Protein AF-A0A964M9E4-F1 (afdb_monomer)

Solvent-accessible surface area (backbone atoms only — not comparable to full-atom values): 13642 Å² total; per-residue (Å²): 110,50,81,42,84,76,50,63,51,75,56,48,62,25,46,22,48,16,53,54,51,26,76,79,40,101,56,82,50,51,37,81,81,40,67,85,50,88,56,51,41,62,50,52,42,52,32,54,75,70,64,53,49,76,34,37,56,70,19,39,40,32,29,45,37,34,58,40,28,47,48,52,42,52,69,56,58,69,64,49,75,72,64,49,75,56,58,72,47,64,52,77,46,80,83,58,95,78,43,59,49,75,64,86,93,49,64,59,70,63,51,50,58,48,51,54,50,48,48,52,50,33,54,52,43,25,62,70,34,31,63,70,39,44,75,70,38,56,78,96,58,54,41,75,67,53,26,50,38,53,18,35,50,56,27,50,76,67,59,59,54,39,33,35,41,42,28,42,41,34,34,20,50,48,44,52,37,47,51,47,27,42,35,87,75,39,88,75,64,39,69,62,42,46,56,48,29,56,54,50,50,54,54,50,45,72,73,37,62,58,50,49,65,48,49,54,48,28,59,66,50,81,87,79,76,82,83,71,58,58,69,58,53,50,52,53,52,51,53,55,48,60,59,57,77,76,107

Nearest PDB structures (foldseek):
  2af6-assembly2_G  TM=7.656E-01  e=1.164E-10  Mycobacterium tuberculosis
  3gwc-assembly2_G  TM=7.529E-01  e=1.367E-10  Mycobacterium tuberculosis
  2gq2-assembly1_A  TM=7.416E-01  e=3.213E-10  Mycobacterium tuberculosis H37Rv
  4p5b-assembly1_A  TM=7.227E-01  e=7.929E-09  Streptomyces asoensis
  4fzb-assembly3_I  TM=7.316E-01  e=1.087E-07  Paramecium bursaria Chlorella virus 1

pLDDT: mean 93.1, std 7.0, range [54.91, 98.81]

Foldseek 3Di:
DDKAWPDKDPQQLLQLVQVVVQVVDPDRGHSVNCVPPPCSLVVVLVCVVVVVCVSQQPMKIKIKDWLAFLLCCVQQVVVDPAKDKDKDDLLQDPADLPQFDDDPPDDRVVVSVVSNVLSVQLVVQLVVQLVVQLVVDDPVQNDSVSSSSVSSVVSCVSHDSRGIMIMIMMGTRVSLLCLLLCLVVGPPPSVSSNVVNVNSLVVSCVSPVSCVSVSVVSVVDDDDDPPPPVVVVVVVVVVVVVVVVVD

Radius of gyration: 24.46 Å; Cα contacts (8 Å, |Δi|>4): 322; chains: 1; bounding box: 61×59×65 Å

Structure (mmCIF, N/CA/C/O backbone):
data_AF-A0A964M9E4-F1
#
_entry.id   AF-A0A964M9E4-F1
#
loop_
_atom_site.group_PDB
_atom_site.id
_atom_site.type_symbol
_atom_site.label_atom_id
_atom_site.label_alt_id
_atom_site.label_comp_id
_atom_site.label_asym_id
_atom_site.label_entity_id
_atom_site.label_seq_id
_atom_site.pdbx_PDB_ins_code
_atom_site.Cartn_x
_atom_site.Cartn_y
_atom_site.Cartn_z
_atom_site.occupancy
_atom_site.B_iso_or_equiv
_atom_site.auth_seq_id
_atom_site.auth_comp_id
_atom_site.auth_asym_id
_atom_site.auth_atom_id
_atom_site.pdbx_PDB_model_num
ATOM 1 N N . MET A 1 1 ? 0.648 -11.860 -5.533 1.00 95.00 1 MET A N 1
ATOM 2 C CA . MET A 1 1 ? 1.315 -10.673 -4.940 1.00 95.00 1 MET A CA 1
ATOM 3 C C . MET A 1 1 ? 1.818 -10.997 -3.532 1.00 95.00 1 MET A C 1
ATOM 5 O O . MET A 1 1 ? 1.234 -11.852 -2.879 1.00 95.00 1 MET A O 1
ATOM 9 N N . GLU A 1 2 ? 2.872 -10.353 -3.034 1.00 97.62 2 GLU A N 1
ATOM 10 C CA . GLU A 1 2 ? 3.345 -10.516 -1.646 1.00 97.62 2 GLU A CA 1
ATOM 11 C C . GLU A 1 2 ? 3.252 -9.194 -0.880 1.00 97.62 2 GLU A C 1
ATOM 13 O O . GLU A 1 2 ? 3.479 -8.124 -1.445 1.00 97.62 2 GLU A O 1
ATOM 18 N N . ILE A 1 3 ? 2.895 -9.276 0.405 1.00 98.62 3 ILE A N 1
ATOM 19 C CA . ILE A 1 3 ? 2.796 -8.132 1.315 1.00 98.62 3 ILE A CA 1
ATOM 20 C C . ILE A 1 3 ? 3.552 -8.495 2.585 1.00 98.62 3 ILE A C 1
ATOM 22 O O . ILE A 1 3 ? 3.168 -9.421 3.299 1.00 98.62 3 ILE A O 1
ATOM 26 N N . GLN A 1 4 ? 4.616 -7.755 2.868 1.00 98.62 4 GLN A N 1
ATOM 27 C CA . GLN A 1 4 ? 5.428 -7.931 4.060 1.00 98.62 4 GLN A CA 1
ATOM 28 C C . GLN A 1 4 ? 5.312 -6.693 4.945 1.00 98.62 4 GLN A C 1
ATOM 30 O O . GLN A 1 4 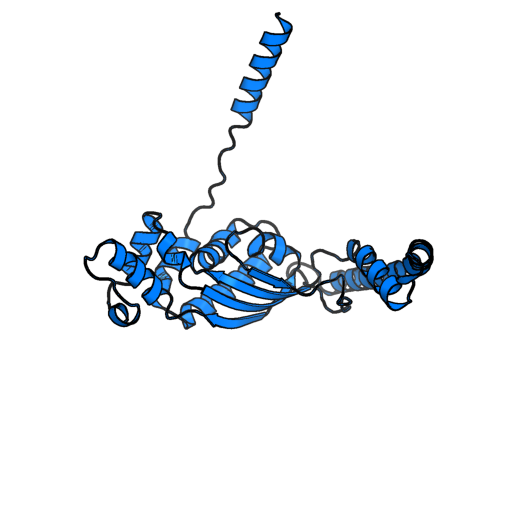? 5.590 -5.581 4.501 1.00 98.62 4 GLN A O 1
ATOM 35 N N . LEU A 1 5 ? 4.940 -6.882 6.211 1.00 98.56 5 LEU A N 1
ATOM 36 C CA . LEU A 1 5 ? 5.004 -5.825 7.218 1.00 98.56 5 LEU A CA 1
ATOM 37 C C . LEU A 1 5 ? 6.467 -5.551 7.584 1.00 98.56 5 LEU A C 1
ATOM 39 O O . LEU A 1 5 ? 7.186 -6.463 7.985 1.00 98.56 5 LEU A O 1
ATOM 43 N N . LEU A 1 6 ? 6.895 -4.297 7.461 1.00 98.50 6 LEU A N 1
ATOM 44 C CA . LEU A 1 6 ? 8.250 -3.859 7.811 1.00 98.50 6 LEU A CA 1
ATOM 45 C C . LEU A 1 6 ? 8.298 -3.168 9.172 1.00 98.50 6 LEU A C 1
ATOM 47 O O . LEU A 1 6 ? 9.317 -3.200 9.853 1.00 98.50 6 LEU A O 1
ATOM 51 N N . GLY A 1 7 ? 7.202 -2.522 9.560 1.00 98.12 7 GLY A N 1
ATOM 52 C CA . GLY A 1 7 ? 7.100 -1.830 10.834 1.00 98.12 7 GLY A CA 1
ATOM 53 C C . GLY A 1 7 ? 5.722 -1.227 11.044 1.00 98.12 7 GLY A C 1
ATOM 54 O O . GLY A 1 7 ? 4.955 -1.040 10.099 1.00 98.12 7 GLY A O 1
ATOM 55 N N . TYR A 1 8 ? 5.413 -0.929 12.298 1.00 97.94 8 TYR A N 1
ATOM 56 C CA . TYR A 1 8 ? 4.173 -0.284 12.702 1.00 97.94 8 TYR A CA 1
ATOM 57 C C . TYR A 1 8 ? 4.389 0.507 13.996 1.00 97.94 8 TYR A C 1
ATOM 59 O O . TYR A 1 8 ? 5.340 0.260 14.740 1.00 97.94 8 TYR A O 1
ATOM 67 N N . THR A 1 9 ? 3.532 1.489 14.259 1.00 95.94 9 THR A N 1
ATOM 68 C CA . THR A 1 9 ? 3.639 2.343 15.449 1.00 95.94 9 THR A CA 1
ATOM 69 C C . THR A 1 9 ? 2.766 1.798 16.576 1.00 95.94 9 THR A C 1
ATOM 71 O O . THR A 1 9 ? 1.559 2.009 16.534 1.00 95.94 9 THR A O 1
ATOM 74 N N . GLY A 1 10 ? 3.360 1.144 17.581 1.00 92.38 10 GLY A N 1
ATOM 75 C CA . GLY A 1 10 ? 2.662 0.646 18.781 1.00 92.38 10 GLY A CA 1
ATOM 76 C C . GLY A 1 10 ? 1.503 -0.325 18.502 1.00 92.38 10 GLY A C 1
ATOM 77 O O . GLY A 1 10 ? 1.214 -0.660 17.360 1.00 92.38 10 GLY A O 1
ATOM 78 N N . THR A 1 11 ? 0.807 -0.787 19.542 1.00 96.62 11 THR A N 1
ATOM 79 C CA . THR A 1 11 ? -0.419 -1.577 19.346 1.00 96.62 11 THR A CA 1
ATOM 80 C C . THR A 1 11 ? -1.527 -0.664 18.791 1.00 96.62 11 THR A C 1
ATOM 82 O O . THR A 1 11 ? -1.840 0.348 19.431 1.00 96.62 11 THR A O 1
ATOM 85 N N . PRO A 1 12 ? -2.148 -0.982 17.640 1.00 97.31 12 PRO A N 1
ATOM 86 C CA . PRO A 1 12 ? -3.155 -0.128 17.015 1.00 97.31 12 PRO A CA 1
ATOM 87 C C . PRO A 1 12 ? -4.326 0.251 17.926 1.00 97.31 12 PRO A C 1
ATOM 89 O O . PRO A 1 12 ? -4.674 1.432 18.013 1.00 97.31 12 PRO A O 1
ATOM 92 N N . SER A 1 13 ? -4.904 -0.719 18.642 1.00 97.50 13 SER A N 1
ATOM 93 C CA . SER A 1 13 ? -5.991 -0.466 19.591 1.00 97.50 13 SER A CA 1
ATOM 94 C C . SER A 1 13 ? -5.552 0.414 20.752 1.00 97.50 13 SER A C 1
ATOM 96 O O . SER A 1 13 ? -6.298 1.317 21.117 1.00 97.50 13 SER A O 1
ATOM 98 N N . ASP A 1 14 ? -4.351 0.214 21.301 1.00 97.69 14 ASP A N 1
ATOM 99 C CA . ASP A 1 14 ? -3.862 1.008 22.433 1.00 97.69 14 ASP A CA 1
ATOM 100 C C . ASP A 1 14 ? -3.741 2.482 22.076 1.00 97.69 14 ASP A C 1
ATOM 102 O O . ASP A 1 14 ? -4.206 3.338 22.824 1.00 97.69 14 ASP A O 1
ATOM 106 N N . LEU A 1 15 ? -3.146 2.787 20.920 1.00 97.12 15 LEU A N 1
ATOM 107 C CA . LEU A 1 15 ? -3.000 4.165 20.458 1.00 97.12 15 LEU A CA 1
ATOM 108 C C . LEU A 1 15 ? -4.354 4.829 20.220 1.00 97.12 15 LEU A C 1
ATOM 110 O O . LEU A 1 15 ? -4.581 5.935 20.708 1.00 97.12 15 LEU A O 1
ATOM 114 N N . ALA A 1 16 ? -5.249 4.153 19.498 1.00 97.19 16 ALA A N 1
ATOM 115 C CA . ALA A 1 16 ? -6.561 4.698 19.171 1.00 97.19 16 ALA A CA 1
ATOM 116 C C . ALA A 1 16 ? -7.451 4.870 20.416 1.00 97.19 16 ALA A C 1
ATOM 118 O O . ALA A 1 16 ? -8.155 5.869 20.545 1.00 97.19 16 ALA A O 1
ATOM 119 N N . VAL A 1 17 ? -7.407 3.929 21.363 1.00 97.19 17 VAL A N 1
ATOM 120 C CA . VAL A 1 17 ? -8.173 4.004 22.617 1.00 97.19 17 VAL A CA 1
ATOM 121 C C . VAL A 1 17 ? -7.598 5.052 23.561 1.00 97.19 17 VAL A C 1
ATOM 123 O O . VAL A 1 17 ? -8.364 5.812 24.153 1.00 97.19 17 VAL A O 1
ATOM 126 N N . ALA A 1 18 ? -6.275 5.114 23.720 1.00 97.06 18 ALA A N 1
ATOM 127 C CA . ALA A 1 18 ? -5.640 6.100 24.587 1.00 97.06 18 ALA A CA 1
ATOM 128 C C . ALA A 1 18 ? -5.917 7.525 24.098 1.00 97.06 18 ALA A C 1
ATOM 130 O O . ALA A 1 18 ? -6.298 8.375 24.906 1.00 97.06 18 ALA A O 1
ATOM 131 N N . SER A 1 19 ? -5.809 7.782 22.788 1.00 95.81 19 SER A N 1
ATOM 132 C CA . SER A 1 19 ? -6.114 9.103 22.232 1.00 95.81 19 SER A CA 1
ATOM 133 C C . SER A 1 19 ? -7.594 9.455 22.383 1.00 95.81 19 SER A C 1
ATOM 135 O O . SER A 1 19 ? -7.905 10.543 22.860 1.00 95.81 19 SER A O 1
ATOM 137 N N . ALA A 1 20 ? -8.503 8.514 22.100 1.00 95.94 20 ALA A N 1
ATOM 138 C CA . ALA A 1 20 ? -9.939 8.723 22.270 1.00 95.94 20 ALA A CA 1
ATOM 139 C C . ALA A 1 20 ? -10.312 9.057 23.719 1.00 95.94 20 ALA A C 1
ATOM 141 O O . ALA A 1 20 ? -11.036 10.014 23.983 1.00 95.94 20 ALA A O 1
ATOM 142 N N . ARG A 1 21 ? -9.810 8.272 24.679 1.00 95.31 21 ARG A N 1
ATOM 143 C CA . ARG A 1 21 ? -10.124 8.460 26.100 1.00 95.31 21 ARG A CA 1
ATOM 144 C C . ARG A 1 21 ? -9.474 9.719 26.672 1.00 95.31 21 ARG A C 1
ATOM 146 O O . ARG A 1 21 ? -10.068 10.346 27.543 1.00 95.31 21 ARG A O 1
ATOM 153 N N . SER A 1 22 ? -8.305 10.113 26.165 1.00 94.75 22 SER A N 1
ATOM 154 C CA . SER A 1 22 ? -7.634 11.353 26.575 1.00 94.75 22 SER A CA 1
ATOM 155 C C . SER A 1 22 ? -8.462 12.599 26.258 1.00 94.75 22 SER A C 1
ATOM 157 O O . SER A 1 22 ? -8.425 13.549 27.029 1.00 94.75 22 SER A O 1
ATOM 159 N N . CYS A 1 23 ? -9.262 12.597 25.184 1.00 89.12 23 CYS A N 1
ATOM 160 C CA . CYS A 1 23 ? -10.149 13.720 24.851 1.00 89.12 23 CYS A CA 1
ATOM 161 C C . CYS A 1 23 ? -11.244 13.985 25.901 1.00 89.12 23 CYS A C 1
ATOM 163 O O . CYS A 1 23 ? -11.802 15.079 25.928 1.00 89.12 23 CYS A O 1
ATOM 165 N N . TYR A 1 24 ? -11.553 13.002 26.752 1.00 88.00 24 TYR A N 1
ATOM 166 C CA . TYR A 1 24 ? -12.616 13.070 27.763 1.00 88.00 24 TYR A CA 1
ATOM 167 C C . TYR A 1 24 ? -12.091 12.879 29.193 1.00 88.00 24 TYR A C 1
ATOM 169 O O . TYR A 1 24 ? -12.871 12.639 30.114 1.00 88.00 24 TYR A O 1
ATOM 177 N N . SER A 1 25 ? -10.774 12.957 29.385 1.00 88.38 25 SER A N 1
ATOM 178 C CA . SER A 1 25 ? -10.113 12.765 30.675 1.00 88.38 25 SER A CA 1
ATOM 179 C C . SER A 1 25 ? -9.384 14.046 31.089 1.00 88.38 25 SER A C 1
ATOM 181 O O . SER A 1 25 ? -8.748 14.673 30.242 1.00 88.38 25 SER A O 1
ATOM 183 N N . PRO A 1 26 ? -9.416 14.439 32.378 1.00 88.56 26 PRO A N 1
ATOM 184 C CA . PRO A 1 26 ? -8.615 15.563 32.866 1.00 88.56 26 PRO A CA 1
ATOM 185 C C . PRO A 1 26 ? -7.105 15.276 32.802 1.00 88.56 26 PRO A C 1
ATOM 187 O O . PRO A 1 26 ? -6.304 16.207 32.812 1.00 88.56 26 PRO A O 1
ATOM 190 N N . THR A 1 27 ? -6.709 14.000 32.732 1.00 90.19 27 THR A N 1
ATOM 191 C CA . THR A 1 27 ? -5.318 13.559 32.582 1.00 90.19 27 THR A CA 1
ATOM 192 C C . THR A 1 27 ? -5.117 12.810 31.261 1.00 90.19 27 THR A C 1
ATOM 194 O O . THR A 1 27 ? -5.962 11.983 30.897 1.00 90.19 27 THR A O 1
ATOM 197 N N . PRO A 1 28 ? -4.009 13.057 30.533 1.00 91.38 28 PRO A N 1
ATOM 198 C CA . PRO A 1 28 ? -3.707 12.318 29.314 1.00 91.38 28 PRO A CA 1
ATOM 199 C C . PRO A 1 28 ? -3.433 10.849 29.643 1.00 91.38 28 PRO A C 1
ATOM 201 O O . PRO A 1 28 ? -2.775 10.545 30.637 1.00 91.38 28 PRO A O 1
ATOM 204 N N . LEU A 1 29 ? -3.919 9.950 28.790 1.00 94.56 29 LEU A N 1
ATOM 205 C CA . LEU A 1 29 ? -3.663 8.518 28.878 1.00 94.56 29 LEU A CA 1
ATOM 206 C C . LEU A 1 29 ? -2.623 8.119 27.839 1.00 94.56 29 LEU A C 1
ATOM 208 O O . LEU A 1 29 ? -2.725 8.461 26.659 1.00 94.56 29 LEU A O 1
ATOM 212 N N . LEU A 1 30 ? -1.637 7.346 28.269 1.00 95.56 30 LEU A N 1
ATOM 213 C CA . LEU A 1 30 ? -0.645 6.739 27.398 1.00 95.56 30 LEU A CA 1
ATOM 214 C C . LEU A 1 30 ? -1.131 5.364 26.909 1.00 95.56 30 LEU A C 1
ATOM 216 O O . LEU A 1 30 ? -1.838 4.664 27.636 1.00 95.56 30 LEU A O 1
ATOM 220 N N . PRO A 1 31 ? -0.689 4.902 25.723 1.00 96.38 31 PRO A N 1
ATOM 221 C CA . PRO A 1 31 ? -1.056 3.585 25.187 1.00 96.38 31 PRO A CA 1
ATOM 222 C C . PRO A 1 31 ? -0.833 2.429 26.175 1.00 96.38 31 PRO A C 1
ATOM 224 O O . PRO A 1 31 ? -1.673 1.545 26.309 1.00 96.38 31 PRO A O 1
ATOM 227 N N . LYS A 1 32 ? 0.260 2.477 26.948 1.00 95.81 32 LYS A N 1
ATOM 228 C CA . LYS A 1 32 ? 0.584 1.467 27.970 1.00 95.81 32 LYS A CA 1
ATOM 229 C C . LYS A 1 32 ? -0.467 1.341 29.081 1.00 95.81 32 LYS A C 1
ATOM 231 O O . LYS A 1 32 ? -0.620 0.271 29.654 1.00 95.81 32 LYS A O 1
ATOM 236 N N . GLU A 1 33 ? -1.201 2.411 29.381 1.00 95.44 33 GLU A N 1
ATOM 237 C CA . GLU A 1 33 ? -2.194 2.443 30.464 1.00 95.44 33 GLU A CA 1
ATOM 238 C C . GLU A 1 33 ? -3.527 1.810 30.055 1.00 95.44 33 GLU A C 1
ATOM 240 O O . GLU A 1 33 ? -4.352 1.480 30.906 1.00 95.44 33 GLU A O 1
ATOM 245 N N . VAL A 1 34 ? -3.747 1.616 28.751 1.00 95.19 34 VAL A N 1
ATOM 246 C CA . VAL A 1 34 ? -4.972 1.010 28.216 1.00 95.19 34 VAL A CA 1
ATOM 247 C C . VAL A 1 34 ? -4.755 -0.402 27.674 1.00 95.19 34 VAL A C 1
ATOM 249 O O . VAL A 1 34 ? -5.728 -1.029 27.268 1.00 95.19 34 VAL A O 1
ATOM 252 N N . GLN A 1 35 ? -3.528 -0.937 27.743 1.00 94.75 35 GLN A N 1
ATOM 253 C CA . GLN A 1 35 ? -3.139 -2.259 27.224 1.00 94.75 35 GLN A CA 1
ATOM 254 C C . GLN A 1 35 ? -4.072 -3.400 27.638 1.00 94.75 35 GLN A C 1
ATOM 256 O O . GLN A 1 35 ? -4.464 -4.213 26.804 1.00 94.75 35 GLN A O 1
ATOM 261 N N . ASN A 1 36 ? -4.483 -3.431 28.905 1.00 94.12 36 ASN A N 1
ATOM 262 C CA . ASN A 1 36 ? -5.336 -4.492 29.451 1.00 94.12 36 ASN A CA 1
ATOM 263 C C . ASN A 1 36 ? -6.799 -4.060 29.617 1.00 94.12 36 ASN A C 1
ATOM 265 O O . ASN A 1 36 ? -7.568 -4.704 30.329 1.00 94.12 36 ASN A O 1
ATOM 269 N N . TRP A 1 37 ? -7.201 -2.944 29.006 1.00 95.25 37 TRP A N 1
ATOM 270 C CA . TRP A 1 37 ? -8.575 -2.478 29.109 1.00 95.25 37 TRP A CA 1
ATOM 271 C C . TRP A 1 37 ? -9.505 -3.372 28.281 1.00 95.25 37 TRP A C 1
ATOM 273 O O . TRP A 1 37 ? -9.385 -3.456 27.062 1.00 95.25 37 TRP A O 1
ATOM 283 N N . SER A 1 38 ? -10.459 -4.033 28.935 1.00 94.31 38 SER A N 1
ATOM 284 C CA . SER A 1 38 ? -11.303 -5.060 28.306 1.00 94.31 38 SER A CA 1
ATOM 285 C C . SER A 1 38 ? -12.269 -4.529 27.243 1.00 94.31 38 SER A C 1
ATOM 287 O O . SER A 1 38 ? -12.710 -5.286 26.386 1.00 94.31 38 SER A O 1
ATOM 289 N N . LYS A 1 39 ? -12.577 -3.226 27.260 1.00 95.38 39 LYS A N 1
ATOM 290 C CA . LYS A 1 39 ? -13.574 -2.601 26.374 1.00 95.38 39 LYS A CA 1
ATOM 291 C C . LYS A 1 39 ? -12.983 -1.932 25.130 1.00 95.38 39 LYS A C 1
ATOM 293 O O . LYS A 1 39 ? -13.651 -1.114 24.500 1.00 95.38 39 LYS A O 1
ATOM 298 N N . LYS A 1 40 ? -11.735 -2.250 24.758 1.00 95.56 40 LYS A N 1
ATOM 299 C CA . LYS A 1 40 ? -11.080 -1.673 23.568 1.00 95.56 40 LYS A CA 1
ATOM 300 C C . LYS A 1 40 ? -11.936 -1.831 22.318 1.00 95.56 40 LYS A C 1
ATOM 302 O O . LYS A 1 40 ? -12.252 -0.837 21.674 1.00 95.56 40 LYS A O 1
ATOM 307 N N . SER A 1 41 ? -12.329 -3.061 21.999 1.00 96.25 41 SER A N 1
ATOM 308 C CA . SER A 1 41 ? -13.052 -3.364 20.765 1.00 96.25 41 SER A CA 1
ATOM 309 C C . SER A 1 41 ? -14.428 -2.694 20.723 1.00 96.25 41 SER A C 1
ATOM 311 O O . SER A 1 41 ? -14.811 -2.149 19.691 1.00 96.25 41 SER A O 1
ATOM 313 N N . GLU A 1 42 ? -15.136 -2.669 21.858 1.00 96.81 42 GLU A N 1
ATOM 314 C CA . GLU A 1 42 ? -16.426 -1.982 22.011 1.00 96.81 42 GLU A CA 1
ATOM 315 C C . GLU A 1 42 ? -16.291 -0.477 21.754 1.00 96.81 42 GLU A C 1
ATOM 317 O O . GLU A 1 42 ? -17.048 0.094 20.965 1.00 96.81 42 GLU A O 1
ATOM 322 N N . LEU A 1 43 ? -15.299 0.166 22.384 1.00 96.06 43 LEU A N 1
ATOM 323 C CA . LEU A 1 43 ? -15.057 1.593 22.201 1.00 96.06 43 LEU A CA 1
ATOM 324 C C . LEU A 1 43 ? -14.663 1.900 20.758 1.00 96.06 43 LEU A C 1
ATOM 326 O O . LEU A 1 43 ? -15.224 2.810 20.161 1.00 96.06 43 LEU A O 1
ATOM 330 N N . LEU A 1 44 ? -13.724 1.144 20.189 1.00 96.81 44 LEU A N 1
ATOM 331 C CA . LEU A 1 44 ? -13.266 1.338 18.816 1.00 96.81 44 LEU A CA 1
ATOM 332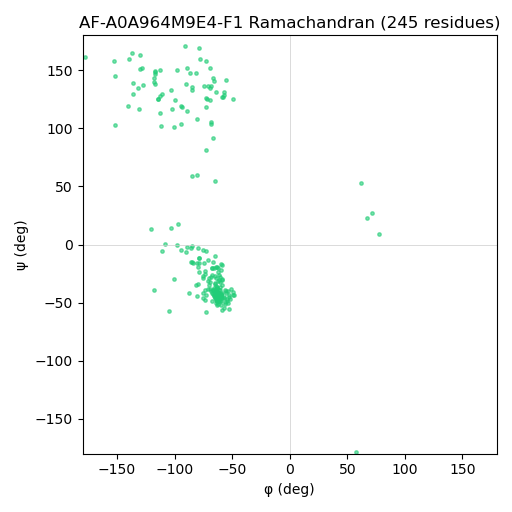 C C . LEU A 1 44 ? -14.426 1.257 17.820 1.00 96.81 44 LEU A C 1
ATOM 334 O O . LEU A 1 44 ? -14.575 2.146 16.982 1.00 96.81 44 LEU A O 1
ATOM 338 N N . LEU A 1 45 ? -15.288 0.248 17.957 1.00 96.56 45 LEU A N 1
ATOM 339 C CA . LEU A 1 45 ? -16.477 0.107 17.122 1.00 96.56 45 LEU A CA 1
ATOM 340 C C . LEU A 1 45 ? -17.447 1.283 17.304 1.00 96.56 45 LEU A C 1
ATOM 342 O O . LEU A 1 45 ? -17.947 1.828 16.319 1.00 96.56 45 LEU A O 1
ATOM 346 N N . SER A 1 46 ? -17.675 1.719 18.547 1.00 96.06 46 SER A N 1
ATOM 347 C CA . SER A 1 46 ? -18.493 2.901 18.839 1.00 96.06 46 SER A CA 1
ATOM 348 C C . SER A 1 46 ? -17.929 4.166 18.186 1.00 96.06 46 SER A C 1
ATOM 350 O O . SER A 1 46 ? -18.692 4.946 17.621 1.00 96.06 46 SER A O 1
ATOM 352 N N . LEU A 1 47 ? -16.610 4.376 18.239 1.00 94.69 47 LEU A N 1
ATOM 353 C CA . LEU A 1 47 ? -15.939 5.525 17.622 1.00 94.69 47 LEU A CA 1
ATOM 354 C C . LEU A 1 47 ? -16.088 5.501 16.099 1.00 94.69 47 LEU A C 1
ATOM 356 O O . LEU A 1 47 ? -16.405 6.526 15.495 1.00 94.69 47 LEU A O 1
ATOM 360 N N . PHE A 1 48 ? -15.907 4.331 15.480 1.00 94.88 48 PHE A N 1
ATOM 361 C CA . PHE A 1 48 ? -16.057 4.165 14.037 1.00 94.88 48 PHE A CA 1
ATOM 362 C C . PHE A 1 48 ? -17.482 4.479 13.571 1.00 94.88 48 PHE A C 1
ATOM 364 O O . PHE A 1 48 ? -17.663 5.281 12.653 1.00 94.88 48 PHE A O 1
ATOM 371 N N . ARG A 1 49 ? -18.497 3.919 14.243 1.00 94.25 49 ARG A N 1
ATOM 372 C CA . ARG A 1 49 ? -19.916 4.161 13.925 1.00 94.25 49 ARG A CA 1
ATOM 373 C C . ARG A 1 49 ? -20.343 5.608 14.158 1.00 94.25 49 ARG A C 1
ATOM 375 O O . ARG A 1 49 ? -21.150 6.131 13.401 1.00 94.25 49 ARG A O 1
ATOM 382 N N . ALA A 1 50 ? -19.776 6.267 15.167 1.00 93.69 50 ALA A N 1
ATOM 383 C CA . ALA A 1 50 ? -20.030 7.678 15.445 1.00 93.69 50 ALA A CA 1
ATOM 384 C C . ALA A 1 50 ? -19.321 8.640 14.469 1.00 93.69 50 ALA A C 1
ATOM 386 O O . ALA A 1 50 ? -19.494 9.851 14.580 1.00 93.69 50 ALA A O 1
ATOM 387 N N . GLY A 1 51 ? -18.492 8.140 13.544 1.00 92.50 51 GLY A N 1
ATOM 388 C CA . GLY A 1 51 ? -17.712 8.983 12.633 1.00 92.50 51 GLY A CA 1
ATOM 389 C C . GLY A 1 51 ? -16.477 9.626 13.277 1.00 92.50 51 GLY A C 1
ATOM 390 O O . GLY A 1 51 ? -15.821 10.460 12.654 1.00 92.50 51 GLY A O 1
ATOM 391 N N . HIS A 1 52 ? -16.114 9.235 14.503 1.00 94.25 52 HIS A N 1
ATOM 392 C CA . HIS A 1 52 ? -14.930 9.731 15.207 1.00 94.25 52 HIS A CA 1
ATOM 393 C C . HIS A 1 52 ? -13.663 9.008 14.716 1.00 94.25 52 HIS A C 1
ATOM 395 O O . HIS A 1 52 ? -12.976 8.304 15.453 1.00 94.25 52 HIS A O 1
ATOM 401 N N . HIS A 1 53 ? -13.370 9.122 13.421 1.00 94.88 53 HIS A N 1
ATOM 402 C CA . HIS A 1 53 ? -12.315 8.339 12.764 1.00 94.88 53 HIS A CA 1
ATOM 403 C C . HIS A 1 53 ? -10.902 8.875 13.013 1.00 94.88 53 HIS A C 1
ATOM 405 O O . HIS A 1 53 ? -9.925 8.190 12.719 1.00 94.88 53 HIS A O 1
ATOM 411 N N . THR A 1 54 ? -10.765 10.080 13.570 1.00 95.94 54 THR A N 1
ATOM 412 C CA . THR A 1 54 ? -9.470 10.726 13.840 1.00 95.94 54 THR A CA 1
ATOM 413 C C . THR A 1 54 ? -8.606 9.955 14.837 1.00 95.94 54 THR A C 1
ATOM 415 O O . THR A 1 54 ? -7.386 10.051 14.803 1.00 95.94 54 THR A O 1
ATOM 418 N N . THR A 1 55 ? -9.197 9.130 15.698 1.00 95.81 55 THR A N 1
ATOM 419 C CA . THR A 1 55 ? -8.429 8.259 16.602 1.00 95.81 55 THR A CA 1
ATOM 420 C C . THR A 1 55 ? -7.793 7.081 15.860 1.00 95.81 55 THR A C 1
ATOM 422 O O . THR A 1 55 ? -6.748 6.578 16.266 1.00 95.81 55 THR A O 1
ATOM 425 N N . LEU A 1 56 ? -8.371 6.680 14.723 1.00 97.06 56 LEU A N 1
ATOM 426 C CA . LEU A 1 56 ? -7.920 5.563 13.890 1.00 97.06 56 LEU A CA 1
ATOM 427 C C . LEU A 1 56 ? -6.823 5.960 12.891 1.00 97.06 56 LEU A C 1
ATOM 429 O O . LEU A 1 56 ? -6.311 5.101 12.179 1.00 97.06 56 LEU A O 1
ATOM 433 N N . ILE A 1 57 ? -6.441 7.239 12.820 1.00 96.81 57 ILE A N 1
ATOM 434 C CA . ILE A 1 57 ? -5.338 7.689 11.955 1.00 96.81 57 ILE A CA 1
ATOM 435 C C . ILE A 1 57 ? -3.989 7.771 12.685 1.00 96.81 57 ILE A C 1
ATOM 437 O O . ILE A 1 57 ? -2.981 8.030 12.040 1.00 96.81 57 ILE A O 1
ATOM 441 N N . HIS A 1 58 ? -3.937 7.540 14.004 1.00 96.19 58 HIS A N 1
ATOM 442 C CA . HIS A 1 58 ? -2.671 7.523 14.752 1.00 96.19 58 HIS A CA 1
ATOM 443 C C . HIS A 1 58 ? -1.829 6.256 14.531 1.00 96.19 58 HIS A C 1
ATOM 445 O O . HIS A 1 58 ? -0.611 6.397 14.393 1.00 96.19 58 HIS A O 1
ATOM 451 N N . PRO A 1 59 ? -2.401 5.034 14.485 1.00 97.44 59 PRO A N 1
ATOM 452 C CA . PRO A 1 59 ? -1.621 3.838 14.183 1.00 97.44 59 PRO A CA 1
ATOM 453 C C . PRO A 1 59 ? -1.233 3.810 12.706 1.00 97.44 59 PRO A C 1
ATOM 455 O O . PRO A 1 59 ? -2.115 3.886 11.851 1.00 97.44 59 PRO A O 1
ATOM 458 N N . HIS A 1 60 ? 0.059 3.667 12.416 1.00 98.06 60 HIS A N 1
ATOM 459 C CA . HIS A 1 60 ? 0.612 3.548 11.068 1.00 98.06 60 HIS A CA 1
ATOM 460 C C . HIS A 1 60 ? 1.290 2.195 10.864 1.00 98.06 60 HIS A C 1
ATOM 462 O O . HIS A 1 60 ? 1.874 1.637 11.793 1.00 98.06 60 HIS A O 1
ATOM 468 N N . PHE A 1 61 ? 1.258 1.712 9.626 1.00 98.69 61 PHE A N 1
ATOM 469 C CA . PHE A 1 61 ? 1.861 0.464 9.174 1.00 98.69 61 PHE A CA 1
ATOM 470 C C . PHE A 1 61 ? 2.649 0.731 7.898 1.00 98.69 61 PHE A C 1
ATOM 472 O O . PHE A 1 61 ? 2.137 1.390 6.994 1.00 98.69 61 PHE A O 1
ATOM 479 N N . THR A 1 62 ? 3.863 0.200 7.809 1.00 98.81 62 THR A N 1
ATOM 480 C CA . THR A 1 62 ? 4.713 0.268 6.619 1.00 98.81 62 THR A CA 1
ATOM 481 C C . THR A 1 62 ? 4.899 -1.131 6.058 1.00 98.81 62 THR A C 1
ATOM 483 O O . THR A 1 62 ? 5.366 -2.030 6.759 1.00 98.81 62 THR A O 1
ATOM 486 N N . PHE A 1 63 ? 4.572 -1.298 4.781 1.00 98.81 63 PHE A N 1
ATOM 487 C CA . PHE A 1 63 ? 4.646 -2.561 4.059 1.00 98.81 63 PHE A CA 1
ATOM 488 C C . PHE A 1 63 ? 5.645 -2.482 2.905 1.00 98.81 63 PHE A C 1
ATOM 490 O O . PHE A 1 63 ? 5.751 -1.444 2.255 1.00 98.81 63 PHE A O 1
ATOM 497 N N . LEU A 1 64 ? 6.318 -3.593 2.605 1.00 98.81 64 LEU A N 1
ATOM 498 C CA . LEU A 1 64 ? 6.871 -3.864 1.281 1.00 98.81 64 LEU A CA 1
ATOM 499 C C . LEU A 1 64 ? 5.844 -4.703 0.522 1.00 98.81 64 LEU A C 1
ATOM 501 O O . LEU A 1 64 ? 5.498 -5.802 0.953 1.00 98.81 64 LEU A O 1
ATOM 505 N N . ILE A 1 65 ? 5.360 -4.184 -0.599 1.00 98.62 65 ILE A N 1
ATOM 506 C CA . ILE A 1 65 ? 4.432 -4.887 -1.484 1.00 98.62 65 ILE A CA 1
ATOM 507 C C . ILE A 1 65 ? 5.183 -5.210 -2.772 1.00 98.62 65 ILE A C 1
ATOM 509 O O . ILE A 1 65 ? 5.791 -4.319 -3.367 1.00 98.62 65 ILE A O 1
ATOM 513 N N . THR A 1 66 ? 5.142 -6.464 -3.221 1.00 98.06 66 THR A N 1
ATOM 514 C CA . THR A 1 66 ? 5.792 -6.915 -4.462 1.00 98.06 66 THR A CA 1
ATOM 515 C C . THR A 1 66 ? 4.828 -7.708 -5.340 1.00 98.06 66 THR A C 1
ATOM 517 O O . THR A 1 66 ? 3.877 -8.341 -4.873 1.00 98.06 66 THR A O 1
ATOM 520 N N . GLY A 1 67 ? 5.056 -7.661 -6.655 1.00 96.88 67 GLY A N 1
ATOM 521 C CA . GLY A 1 67 ? 4.232 -8.398 -7.613 1.00 96.88 67 GLY A CA 1
ATOM 522 C C . GLY A 1 67 ? 2.794 -7.880 -7.711 1.00 96.88 67 GLY A C 1
ATOM 523 O O . GLY A 1 67 ? 1.919 -8.643 -8.106 1.00 96.88 67 GLY A O 1
ATOM 524 N N . VAL A 1 68 ? 2.559 -6.619 -7.337 1.00 97.50 68 VAL A N 1
ATOM 525 C CA . VAL A 1 68 ? 1.268 -5.934 -7.484 1.00 97.50 68 VAL A CA 1
ATOM 526 C C . VAL A 1 68 ? 1.202 -5.236 -8.837 1.00 97.50 68 VAL A C 1
ATOM 528 O O . VAL A 1 68 ? 2.186 -4.627 -9.268 1.00 97.50 68 VAL A O 1
ATOM 531 N N . SER A 1 69 ? 0.071 -5.312 -9.527 1.00 97.06 69 SER A N 1
ATOM 532 C CA . SER A 1 69 ? -0.132 -4.642 -10.805 1.00 97.06 69 SER A CA 1
ATOM 533 C C . SER A 1 69 ? -0.197 -3.122 -10.643 1.00 97.06 69 SER A C 1
ATOM 535 O O . SER A 1 69 ? -0.635 -2.573 -9.625 1.00 97.06 69 SER A O 1
ATOM 537 N N . ARG A 1 70 ? 0.201 -2.398 -11.693 1.00 96.38 70 ARG A N 1
ATOM 538 C CA . ARG A 1 70 ? 0.001 -0.942 -11.759 1.00 96.38 70 ARG A CA 1
ATOM 539 C C . ARG A 1 70 ? -1.481 -0.586 -11.693 1.00 96.38 70 ARG A C 1
ATOM 541 O O . ARG A 1 70 ? -1.804 0.466 -11.149 1.00 96.38 70 ARG A O 1
ATOM 548 N N . LEU A 1 71 ? -2.364 -1.436 -12.226 1.00 95.69 71 LEU A N 1
ATOM 549 C CA . LEU A 1 71 ? -3.811 -1.247 -12.136 1.00 95.69 71 LEU A CA 1
ATOM 550 C C . LEU A 1 71 ? -4.263 -1.154 -10.680 1.00 95.69 71 LEU A C 1
ATOM 552 O O . LEU A 1 71 ? -4.869 -0.149 -10.309 1.00 95.69 71 LEU A O 1
ATOM 556 N N . LEU A 1 72 ? -3.921 -2.146 -9.855 1.00 96.44 72 LEU A N 1
ATOM 557 C CA . LEU A 1 72 ? -4.355 -2.165 -8.463 1.00 96.44 72 LEU A CA 1
ATOM 558 C C . LEU A 1 72 ? -3.728 -1.028 -7.653 1.00 96.44 72 LEU A C 1
ATOM 560 O O . LEU A 1 72 ? -4.427 -0.387 -6.868 1.00 96.44 72 LEU A O 1
ATOM 564 N N . ILE A 1 73 ? -2.447 -0.713 -7.886 1.00 97.00 73 ILE A N 1
ATOM 565 C CA . ILE A 1 73 ? -1.804 0.442 -7.243 1.00 97.00 73 ILE A CA 1
ATOM 566 C C . ILE A 1 73 ? -2.612 1.719 -7.493 1.00 97.00 73 ILE A C 1
ATOM 568 O O . ILE A 1 73 ? -2.894 2.456 -6.555 1.00 97.00 73 ILE A O 1
ATOM 572 N N . TRP A 1 74 ? -3.003 1.989 -8.739 1.00 94.81 74 TRP A N 1
ATOM 573 C CA . TRP A 1 74 ? -3.744 3.207 -9.067 1.00 94.81 74 TRP A CA 1
ATOM 574 C C . TRP A 1 74 ? -5.197 3.180 -8.590 1.00 94.81 74 TRP A C 1
ATOM 576 O O . TRP A 1 74 ? -5.703 4.210 -8.148 1.00 94.81 74 TRP A O 1
ATOM 586 N N . ARG A 1 75 ? -5.881 2.035 -8.698 1.00 93.56 75 ARG A N 1
ATOM 587 C CA . ARG A 1 75 ? -7.317 1.932 -8.392 1.00 93.56 75 ARG A CA 1
ATOM 588 C C . ARG A 1 75 ? -7.616 1.791 -6.911 1.00 93.56 75 ARG A C 1
ATOM 590 O O . ARG A 1 75 ? -8.615 2.349 -6.466 1.00 93.56 75 ARG A O 1
ATOM 597 N N . LEU A 1 76 ? -6.767 1.096 -6.159 1.00 94.81 76 LEU A N 1
ATOM 598 C CA . LEU A 1 76 ? -6.954 0.879 -4.727 1.00 94.81 76 LEU A CA 1
ATOM 599 C C . LEU A 1 76 ? -6.016 1.747 -3.889 1.00 94.81 76 LEU A C 1
ATOM 601 O O . LEU A 1 76 ? -6.492 2.524 -3.073 1.00 94.81 76 LEU A O 1
ATOM 605 N N . LEU A 1 77 ? -4.699 1.654 -4.080 1.00 96.19 77 LEU A N 1
ATOM 606 C CA . LEU A 1 77 ? -3.761 2.288 -3.144 1.00 96.19 77 LEU A CA 1
ATOM 607 C C . LEU A 1 77 ? -3.751 3.815 -3.300 1.00 96.19 77 LEU A C 1
ATOM 609 O O . LEU A 1 77 ? -4.061 4.557 -2.376 1.00 96.19 77 LEU A O 1
ATOM 613 N N . HIS A 1 78 ? -3.441 4.297 -4.500 1.00 95.50 78 HIS A N 1
ATOM 614 C CA . HIS A 1 78 ? -3.263 5.723 -4.780 1.00 95.50 78 HIS A CA 1
ATOM 615 C C . HIS A 1 78 ? -4.574 6.498 -4.972 1.00 95.50 78 HIS A C 1
ATOM 617 O O . HIS A 1 78 ? -4.544 7.712 -5.167 1.00 95.50 78 HIS A O 1
ATOM 623 N N . SER A 1 79 ? -5.722 5.819 -4.928 1.00 92.00 79 SER A N 1
ATOM 624 C CA . SER A 1 79 ? -7.042 6.455 -4.963 1.00 92.00 79 SER A CA 1
ATOM 625 C C . SER A 1 79 ? -7.537 6.895 -3.580 1.00 92.00 79 SER A C 1
ATOM 627 O O . SER A 1 79 ? -8.465 7.699 -3.497 1.00 92.00 79 SER A O 1
ATOM 629 N N . HIS A 1 80 ? -6.923 6.408 -2.498 1.00 91.56 80 HIS A N 1
ATOM 630 C CA . HIS A 1 80 ? -7.273 6.798 -1.136 1.00 91.56 80 HIS A CA 1
ATOM 631 C C . HIS A 1 80 ? -6.331 7.887 -0.610 1.00 91.56 80 HIS A C 1
ATOM 633 O O . HIS A 1 80 ? -5.166 7.934 -0.992 1.00 91.56 80 HIS A O 1
ATOM 639 N N . PRO A 1 81 ? -6.792 8.772 0.289 1.00 91.88 81 PRO A N 1
ATOM 640 C CA . PRO A 1 81 ? -5.915 9.725 0.960 1.00 91.88 81 PRO A CA 1
ATOM 641 C C . PRO A 1 81 ? -5.127 9.063 2.105 1.00 91.88 81 PRO A C 1
ATOM 643 O O . PRO A 1 81 ? -5.459 7.969 2.561 1.00 91.88 81 PRO A O 1
ATOM 646 N N . PHE A 1 82 ? -4.138 9.787 2.638 1.00 95.06 82 PHE A N 1
ATOM 647 C CA . PHE A 1 82 ? -3.348 9.390 3.814 1.00 95.06 82 PHE A CA 1
ATOM 648 C C . PHE A 1 82 ? -2.548 8.093 3.627 1.00 95.06 82 PHE A C 1
ATOM 650 O O . PHE A 1 82 ? -2.620 7.172 4.444 1.00 95.06 82 PHE A O 1
ATOM 657 N N . TYR A 1 83 ? -1.758 8.059 2.556 1.00 97.62 83 TYR A N 1
ATOM 658 C CA . TYR A 1 83 ? -0.703 7.076 2.348 1.00 97.62 83 TYR A CA 1
ATOM 659 C C . TYR A 1 83 ? 0.613 7.768 1.972 1.00 97.62 83 TYR A C 1
ATOM 661 O O . TYR A 1 83 ? 0.617 8.915 1.523 1.00 97.62 83 TYR A O 1
ATOM 669 N N . ASN A 1 84 ? 1.720 7.042 2.100 1.00 97.94 84 ASN A N 1
ATOM 670 C CA . ASN A 1 84 ? 2.986 7.362 1.448 1.00 97.94 84 ASN A CA 1
ATOM 671 C C . ASN A 1 84 ? 3.484 6.135 0.669 1.00 97.94 84 ASN A C 1
ATOM 673 O O . ASN A 1 84 ? 3.409 5.024 1.191 1.00 97.94 84 ASN A O 1
ATOM 677 N N . SER A 1 85 ? 3.983 6.319 -0.556 1.00 98.12 85 SER A N 1
ATOM 678 C CA . SER A 1 85 ? 4.460 5.218 -1.405 1.00 98.12 85 SER A CA 1
ATOM 679 C C . SER A 1 85 ? 5.785 5.549 -2.079 1.00 98.12 85 SER A C 1
ATOM 681 O O . SER A 1 85 ? 5.867 6.533 -2.809 1.00 98.12 85 SER A O 1
ATOM 683 N N . GLU A 1 86 ? 6.760 4.649 -1.968 1.00 98.00 86 GLU A N 1
ATOM 684 C CA . GLU A 1 86 ? 7.982 4.662 -2.780 1.00 98.00 86 GLU A CA 1
ATOM 685 C C . GLU A 1 86 ? 7.953 3.454 -3.704 1.00 98.00 86 GLU A C 1
ATOM 687 O O . GLU A 1 86 ? 8.196 2.330 -3.264 1.00 98.00 86 GLU A O 1
ATOM 692 N N . GLN A 1 87 ? 7.621 3.659 -4.981 1.00 97.19 87 GLN A N 1
ATOM 693 C CA . GLN A 1 87 ? 7.498 2.561 -5.943 1.00 97.19 87 GLN A CA 1
ATOM 694 C C . GLN A 1 87 ? 8.568 2.599 -7.033 1.00 97.19 87 GLN A C 1
ATOM 696 O O . GLN A 1 87 ? 8.973 3.666 -7.499 1.00 97.19 87 GLN A O 1
ATOM 701 N N . VAL A 1 88 ? 8.924 1.411 -7.529 1.00 96.00 88 VAL A N 1
ATOM 702 C CA . VAL A 1 88 ? 9.886 1.244 -8.620 1.00 96.00 88 VAL A CA 1
ATOM 703 C C . VAL A 1 88 ? 9.554 2.151 -9.806 1.00 96.00 88 VAL A C 1
ATOM 705 O O . VAL A 1 88 ? 8.436 2.158 -10.338 1.00 96.00 88 VAL A O 1
ATOM 708 N N . SER A 1 89 ? 10.530 2.952 -10.225 1.00 93.94 89 SER A N 1
ATOM 709 C CA . SER A 1 89 ? 10.334 3.924 -11.295 1.00 93.94 89 SER A CA 1
ATOM 710 C C . SER A 1 89 ? 10.637 3.306 -12.649 1.00 93.94 89 SER A C 1
ATOM 712 O O . SER A 1 89 ? 11.793 3.046 -12.964 1.00 93.94 89 SER A O 1
ATOM 714 N N . GLN A 1 90 ? 9.627 3.182 -13.510 1.00 92.69 90 GLN A N 1
ATOM 715 C CA . GLN A 1 90 ? 9.813 2.731 -14.898 1.00 92.69 90 GLN A CA 1
ATOM 716 C C . GLN A 1 90 ? 10.652 3.704 -15.751 1.00 92.69 90 GLN A C 1
ATOM 718 O O . GLN A 1 90 ? 11.043 3.359 -16.860 1.00 92.69 90 GLN A O 1
ATOM 723 N N . ARG A 1 91 ? 10.952 4.916 -15.251 1.00 88.00 91 ARG A N 1
ATOM 724 C CA . ARG A 1 91 ? 11.888 5.854 -15.903 1.00 88.00 91 ARG A CA 1
ATOM 725 C C . ARG A 1 91 ? 13.349 5.448 -15.722 1.00 88.00 91 ARG A C 1
ATOM 727 O O . ARG A 1 91 ? 14.179 5.831 -16.533 1.00 88.00 91 ARG A O 1
ATOM 734 N N . TYR A 1 92 ? 13.658 4.758 -14.625 1.00 85.75 92 TYR A N 1
ATOM 735 C CA . TYR A 1 92 ? 15.030 4.461 -14.203 1.00 85.75 92 TYR A CA 1
ATOM 736 C C . TYR A 1 92 ? 15.309 2.958 -14.166 1.00 85.75 92 TYR A C 1
ATOM 738 O O . TYR A 1 92 ? 16.382 2.523 -14.562 1.00 85.75 92 TYR A O 1
ATOM 746 N N . ALA A 1 93 ? 14.343 2.163 -13.712 1.00 90.00 93 ALA A N 1
ATOM 747 C CA . ALA A 1 93 ? 14.419 0.714 -13.685 1.00 90.00 93 ALA A CA 1
ATOM 748 C C . ALA A 1 93 ? 13.795 0.152 -14.962 1.00 90.00 93 ALA A C 1
ATOM 750 O O . ALA A 1 93 ? 12.611 0.370 -15.240 1.00 90.00 93 ALA A O 1
ATOM 751 N N . LYS A 1 94 ? 14.608 -0.549 -15.756 1.00 89.56 94 LYS A N 1
ATOM 752 C CA . LYS A 1 94 ? 14.128 -1.275 -16.931 1.00 89.56 94 LYS A CA 1
ATOM 753 C C . LYS A 1 94 ? 13.189 -2.389 -16.473 1.00 89.56 94 LYS A C 1
ATOM 755 O O . LYS A 1 94 ? 13.517 -3.145 -15.563 1.00 89.56 94 LYS A O 1
ATOM 760 N N . VAL A 1 95 ? 12.019 -2.474 -17.099 1.00 92.88 95 VAL A N 1
ATOM 761 C CA . VAL A 1 95 ? 11.039 -3.523 -16.799 1.00 92.88 95 VAL A CA 1
ATOM 762 C C . VAL A 1 95 ? 11.574 -4.882 -17.257 1.00 92.88 95 VAL A C 1
ATOM 764 O O . VAL A 1 95 ? 12.171 -4.988 -18.333 1.00 92.88 95 VAL A O 1
ATOM 767 N N . SER A 1 96 ? 11.396 -5.903 -16.418 1.00 92.19 96 SER A N 1
ATOM 768 C CA . SER A 1 96 ? 11.738 -7.291 -16.743 1.00 92.19 96 SER A CA 1
ATOM 769 C C . SER A 1 96 ? 10.616 -7.932 -17.578 1.00 92.19 96 SER A C 1
ATOM 771 O O . SER A 1 96 ? 9.448 -7.594 -17.361 1.00 92.19 96 SER A O 1
ATOM 773 N N . PRO A 1 97 ? 10.934 -8.858 -18.504 1.00 91.56 97 PRO A N 1
ATOM 774 C CA . PRO A 1 97 ? 9.925 -9.622 -19.246 1.00 91.56 97 PRO A CA 1
ATOM 775 C C . PRO A 1 97 ? 8.980 -10.438 -18.348 1.00 91.56 97 PRO A C 1
ATOM 777 O O . PRO A 1 97 ? 7.899 -10.801 -18.798 1.00 91.56 97 PRO A O 1
ATOM 780 N N . ASP A 1 98 ? 9.347 -10.677 -17.085 1.00 90.44 98 ASP A N 1
ATOM 781 C CA . ASP A 1 98 ? 8.549 -11.457 -16.128 1.00 90.44 98 ASP A CA 1
ATOM 782 C C . ASP A 1 98 ? 7.706 -10.574 -15.190 1.00 90.44 98 ASP A C 1
ATOM 784 O O . ASP A 1 98 ? 6.988 -11.063 -14.318 1.00 90.44 98 ASP A O 1
ATOM 788 N N . SER A 1 99 ? 7.787 -9.247 -15.332 1.00 93.50 99 SER A N 1
ATOM 789 C CA . SER A 1 99 ? 7.113 -8.285 -14.450 1.00 93.50 99 SER A CA 1
ATOM 790 C C . SER A 1 99 ? 5.668 -8.025 -14.867 1.00 93.50 99 SER A C 1
ATOM 792 O O . SER A 1 99 ? 5.298 -6.884 -15.148 1.00 93.50 99 SER A O 1
ATOM 794 N N . PHE A 1 100 ? 4.840 -9.069 -14.904 1.00 95.00 100 PHE A N 1
ATOM 795 C CA . PHE A 1 100 ? 3.439 -8.954 -15.301 1.00 95.00 100 PHE A CA 1
ATOM 796 C C . PHE A 1 100 ? 2.484 -9.737 -14.395 1.00 95.00 100 PHE A C 1
ATOM 798 O O . PHE A 1 100 ? 2.760 -10.858 -13.978 1.00 95.00 100 PHE A O 1
ATOM 805 N N . TYR A 1 101 ? 1.349 -9.112 -14.098 1.00 94.69 101 TYR A N 1
ATOM 806 C CA . TYR A 1 101 ? 0.198 -9.711 -13.448 1.00 94.69 101 TYR A CA 1
ATOM 807 C C . TYR A 1 101 ? -0.675 -10.388 -14.503 1.00 94.69 101 TYR A C 1
ATOM 809 O O . TYR A 1 101 ? -0.957 -9.812 -15.558 1.00 94.69 101 TYR A O 1
ATOM 817 N N . TYR A 1 102 ? -1.121 -11.600 -14.196 1.00 92.75 102 TYR A N 1
ATOM 818 C CA . TYR A 1 102 ? -1.965 -12.411 -15.062 1.00 92.75 102 TYR A CA 1
ATOM 819 C C . TYR A 1 102 ? -3.341 -12.541 -14.409 1.00 92.75 102 TYR A C 1
ATOM 821 O O . TYR A 1 102 ? -3.430 -13.169 -13.352 1.00 92.75 102 TYR A O 1
ATOM 829 N N . PRO A 1 103 ? -4.401 -11.960 -15.001 1.00 87.69 103 PRO A N 1
ATOM 830 C CA . PRO A 1 103 ? -5.754 -12.136 -14.491 1.00 87.69 103 PRO A CA 1
ATOM 831 C C . PRO A 1 1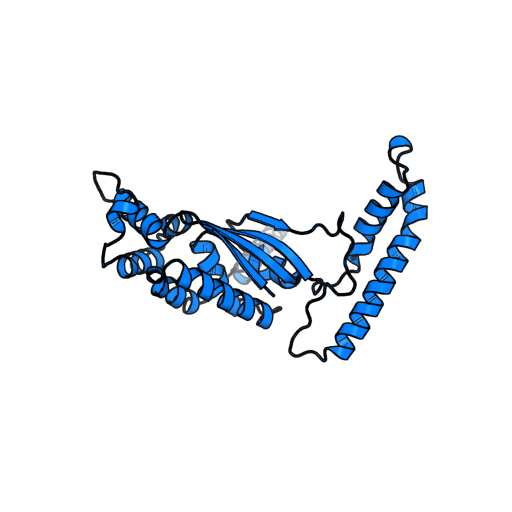03 ? -6.114 -13.629 -14.431 1.00 87.69 103 PRO A C 1
ATOM 833 O O . PRO A 1 103 ? -5.904 -14.329 -15.424 1.00 87.69 103 PRO A O 1
ATOM 836 N N . PRO A 1 104 ? -6.651 -14.132 -13.307 1.00 86.69 104 PRO A N 1
ATOM 837 C CA . PRO A 1 104 ? -6.851 -15.568 -13.100 1.00 86.69 104 PRO A CA 1
ATOM 838 C C . PRO A 1 104 ? -7.905 -16.185 -14.027 1.00 86.69 104 PRO A C 1
ATOM 840 O O . PRO A 1 104 ? -7.819 -17.366 -14.341 1.00 86.69 104 PRO A O 1
ATOM 843 N N . GLU A 1 105 ? -8.868 -15.392 -14.498 1.00 85.44 105 GLU A N 1
ATOM 844 C CA . GLU A 1 105 ? -9.889 -15.823 -15.466 1.00 85.44 105 GLU A CA 1
ATOM 845 C C . GLU A 1 105 ? -9.367 -15.861 -16.915 1.00 85.44 105 GLU A C 1
ATOM 847 O O . GLU A 1 105 ? -10.027 -16.386 -17.811 1.00 85.44 105 GLU A O 1
ATOM 852 N N . GLY A 1 106 ? -8.182 -15.298 -17.169 1.00 85.19 106 GLY A N 1
ATOM 853 C CA . GLY A 1 106 ? -7.560 -15.283 -18.487 1.00 85.19 106 GLY A CA 1
ATOM 854 C C . GLY A 1 106 ? -6.724 -16.534 -18.764 1.00 85.19 106 GLY A C 1
ATOM 855 O O . GLY A 1 106 ? -6.055 -17.074 -17.885 1.00 85.19 106 GLY A O 1
ATOM 856 N N . GLU A 1 107 ? -6.675 -16.963 -20.029 1.00 90.88 107 GLU A N 1
ATOM 857 C CA . GLU A 1 107 ? -5.751 -18.019 -20.458 1.00 90.88 107 GLU A CA 1
ATOM 858 C C . GLU A 1 107 ? -4.301 -17.507 -20.391 1.00 90.88 107 GLU A C 1
ATOM 860 O O . GLU A 1 107 ? -3.846 -16.737 -21.247 1.00 90.88 107 GLU A O 1
ATOM 865 N N . ARG A 1 108 ? -3.565 -17.943 -19.361 1.00 91.12 108 ARG A N 1
ATOM 866 C CA . ARG A 1 108 ? -2.210 -17.462 -19.047 1.00 91.12 108 ARG A CA 1
ATOM 867 C C . ARG A 1 108 ? -1.249 -17.531 -20.233 1.00 91.12 108 ARG A C 1
ATOM 869 O O . ARG A 1 108 ? -0.557 -16.552 -20.490 1.00 91.12 108 ARG A O 1
ATOM 876 N N . SER A 1 109 ? -1.229 -18.640 -20.972 1.00 92.00 109 SER A N 1
ATOM 877 C CA . SER A 1 109 ? -0.339 -18.845 -22.127 1.00 92.00 109 SER A CA 1
ATOM 878 C C . SER A 1 109 ? -0.566 -17.798 -23.226 1.00 92.00 109 SER A C 1
ATOM 880 O O . SER A 1 109 ? 0.387 -17.221 -23.758 1.00 92.00 109 SER A O 1
ATOM 882 N N . ARG A 1 110 ? -1.830 -17.487 -23.544 1.00 91.44 110 ARG A N 1
ATOM 883 C CA . ARG A 1 110 ? -2.177 -16.437 -24.514 1.00 91.44 110 ARG A CA 1
ATOM 884 C C . ARG A 1 110 ? -1.765 -15.065 -24.010 1.00 91.44 110 ARG A C 1
ATOM 886 O O . ARG A 1 110 ? -1.191 -14.289 -24.776 1.00 91.44 110 ARG A O 1
ATOM 893 N N . TRP A 1 111 ? -2.021 -14.784 -22.737 1.00 91.75 111 TRP A N 1
ATOM 894 C CA . TRP A 1 111 ? -1.687 -13.511 -22.109 1.00 91.75 111 TRP A CA 1
ATOM 895 C C . TRP A 1 111 ? -0.176 -13.260 -22.102 1.00 91.75 111 TRP A C 1
ATOM 897 O O . TRP A 1 111 ? 0.293 -12.220 -22.560 1.00 91.75 111 TRP A O 1
ATOM 907 N N . GLU A 1 112 ? 0.590 -14.267 -21.691 1.00 93.00 112 GLU A N 1
ATOM 908 C CA . GLU A 1 112 ? 2.048 -14.270 -21.706 1.00 93.00 112 GLU A CA 1
ATOM 909 C C . GLU A 1 112 ? 2.588 -14.054 -23.120 1.00 93.00 112 GLU A C 1
ATOM 911 O O . GLU A 1 112 ? 3.413 -13.168 -23.334 1.00 93.00 112 GLU A O 1
ATOM 916 N N . SER A 1 113 ? 2.048 -14.750 -24.128 1.00 93.62 113 SER A N 1
ATOM 917 C CA . SER A 1 113 ? 2.451 -14.537 -25.526 1.00 93.62 113 SER A CA 1
ATOM 918 C C . SER A 1 113 ? 2.231 -13.091 -26.002 1.00 93.62 113 SER A C 1
ATOM 920 O O . SER A 1 113 ? 3.000 -12.561 -26.813 1.00 93.62 113 SER A O 1
ATOM 922 N N . PHE A 1 114 ? 1.175 -12.429 -25.518 1.00 94.06 114 PHE A N 1
ATOM 923 C CA . PHE A 1 114 ? 0.878 -11.039 -25.844 1.00 94.06 114 PHE A CA 1
ATOM 924 C C . PHE A 1 114 ? 1.814 -10.086 -25.098 1.00 94.06 114 PHE A C 1
ATOM 926 O O . PHE A 1 114 ? 2.411 -9.211 -25.723 1.00 94.06 114 PHE A O 1
ATOM 933 N N . TYR A 1 115 ? 2.032 -10.294 -23.800 1.00 94.88 115 TYR A N 1
ATOM 934 C CA . TYR A 1 115 ? 2.986 -9.510 -23.015 1.00 94.88 115 TYR A CA 1
ATOM 935 C C . TYR A 1 115 ? 4.414 -9.624 -23.532 1.00 94.88 115 TYR A C 1
ATOM 937 O O . TYR A 1 115 ? 5.086 -8.605 -23.657 1.00 94.88 115 TYR A O 1
ATOM 945 N N . GLN A 1 116 ? 4.846 -10.805 -23.970 1.00 94.62 116 GLN A N 1
ATOM 946 C CA . GLN A 1 116 ? 6.147 -10.981 -24.614 1.00 94.62 116 GLN A CA 1
ATOM 947 C C . GLN A 1 116 ? 6.256 -10.197 -25.933 1.00 94.62 116 GLN A C 1
ATOM 949 O O . GLN A 1 116 ? 7.302 -9.618 -26.231 1.00 94.62 116 GLN A O 1
ATOM 954 N N . ARG A 1 117 ? 5.178 -10.118 -26.730 1.00 95.62 117 ARG A N 1
ATOM 955 C CA . ARG A 1 117 ? 5.145 -9.268 -27.937 1.00 95.62 117 ARG A CA 1
ATOM 956 C C . ARG A 1 117 ? 5.241 -7.784 -27.592 1.00 95.62 117 ARG A C 1
ATOM 958 O O . ARG A 1 117 ? 6.039 -7.079 -28.204 1.00 95.62 117 ARG A O 1
ATOM 965 N N . ILE A 1 118 ? 4.475 -7.329 -26.604 1.00 95.50 118 ILE A N 1
ATOM 966 C CA . ILE A 1 118 ? 4.516 -5.943 -26.122 1.00 95.50 118 ILE A CA 1
ATOM 967 C C . ILE A 1 118 ? 5.898 -5.600 -25.558 1.00 95.50 118 ILE A C 1
ATOM 969 O O . ILE A 1 118 ? 6.431 -4.537 -25.862 1.00 95.50 118 ILE A O 1
ATOM 973 N N . TYR A 1 119 ? 6.523 -6.514 -24.815 1.00 96.19 119 TYR A N 1
ATOM 974 C CA . TYR A 1 119 ? 7.871 -6.340 -24.282 1.00 96.19 119 TYR A CA 1
ATOM 975 C C . TYR A 1 119 ? 8.920 -6.191 -25.391 1.00 96.19 119 TYR A C 1
ATOM 977 O O . TYR A 1 119 ? 9.751 -5.285 -25.340 1.00 96.19 119 TYR A O 1
ATOM 985 N N . ARG A 1 120 ? 8.848 -7.019 -26.444 1.00 96.94 120 ARG A N 1
ATOM 986 C CA . ARG A 1 120 ? 9.701 -6.853 -27.634 1.00 96.94 120 ARG A CA 1
ATOM 987 C C . ARG A 1 120 ? 9.473 -5.505 -28.314 1.00 96.94 120 ARG A C 1
ATOM 989 O O . ARG A 1 120 ? 10.444 -4.829 -28.639 1.00 96.94 120 ARG A O 1
ATOM 996 N N . GLY A 1 121 ? 8.214 -5.088 -28.463 1.00 97.56 121 GLY A N 1
ATOM 997 C CA . GLY A 1 121 ? 7.868 -3.762 -28.980 1.00 97.56 121 GLY A CA 1
ATOM 998 C C . GLY A 1 121 ? 8.415 -2.626 -28.111 1.00 97.56 121 GLY A C 1
ATOM 999 O O . GLY A 1 121 ? 8.881 -1.623 -28.639 1.00 97.56 121 GLY A O 1
ATOM 1000 N N . TYR A 1 122 ? 8.434 -2.798 -26.788 1.00 97.38 122 TYR A N 1
ATOM 1001 C CA . TYR A 1 122 ? 9.007 -1.837 -25.845 1.00 97.38 122 TYR A CA 1
ATOM 1002 C C . TYR A 1 122 ? 10.516 -1.682 -26.055 1.00 97.38 122 TYR A C 1
ATOM 1004 O O . TYR A 1 122 ? 10.993 -0.555 -26.160 1.00 97.38 122 TYR A O 1
ATOM 1012 N N . LEU A 1 123 ? 11.256 -2.786 -26.191 1.00 96.62 123 LEU A N 1
ATOM 1013 C CA . LEU A 1 123 ? 12.691 -2.742 -26.495 1.00 96.62 123 LEU A CA 1
ATOM 1014 C C . LEU A 1 123 ? 12.967 -2.108 -27.864 1.00 96.62 123 LEU A C 1
ATOM 1016 O O . LEU A 1 123 ? 13.800 -1.213 -27.967 1.00 96.62 123 LEU A O 1
ATOM 1020 N N . GLN A 1 124 ? 12.213 -2.511 -28.888 1.00 97.88 124 GLN A N 1
ATOM 1021 C CA . GLN A 1 124 ? 12.336 -1.947 -30.230 1.00 97.88 124 GLN A CA 1
ATOM 1022 C C . GLN A 1 124 ? 12.065 -0.437 -30.235 1.00 97.88 124 GLN A C 1
ATOM 1024 O O . GLN A 1 124 ? 12.788 0.323 -30.873 1.00 97.88 124 GLN A O 1
ATOM 1029 N N . LEU A 1 125 ? 11.040 0.015 -29.507 1.00 97.75 125 LEU A N 1
ATOM 1030 C CA . LEU A 1 125 ? 10.709 1.430 -29.402 1.00 97.75 125 LEU A CA 1
ATOM 1031 C C . LEU A 1 125 ? 11.803 2.219 -28.674 1.00 97.75 125 LEU A C 1
ATOM 1033 O O . LEU A 1 125 ? 12.094 3.339 -29.084 1.00 97.75 125 LEU A O 1
ATOM 1037 N N . ILE A 1 126 ? 12.442 1.654 -27.641 1.00 97.06 126 ILE A N 1
ATOM 1038 C CA . ILE A 1 126 ? 13.616 2.283 -27.013 1.00 97.06 126 ILE A CA 1
ATOM 1039 C C . ILE A 1 126 ? 14.697 2.535 -28.063 1.00 97.06 126 ILE A C 1
ATOM 1041 O O . ILE A 1 126 ? 15.168 3.664 -28.178 1.00 97.06 126 ILE A O 1
ATOM 1045 N N . ASP A 1 127 ? 15.060 1.516 -28.843 1.00 97.56 127 ASP A N 1
ATOM 1046 C CA . ASP A 1 127 ? 16.128 1.632 -29.837 1.00 97.56 127 ASP A CA 1
ATOM 1047 C C . ASP A 1 127 ? 15.787 2.648 -30.936 1.00 97.56 127 ASP A C 1
ATOM 1049 O O . ASP A 1 127 ? 16.612 3.506 -31.253 1.00 97.56 127 ASP A O 1
ATOM 1053 N N . LEU A 1 128 ? 14.547 2.641 -31.438 1.00 98.06 128 LEU A N 1
ATOM 1054 C CA . LEU A 1 128 ? 14.064 3.614 -32.428 1.00 98.06 128 LEU A CA 1
ATOM 1055 C C . LEU A 1 128 ? 14.093 5.062 -31.918 1.00 98.06 128 LEU A C 1
ATOM 1057 O O . LEU A 1 128 ? 14.250 5.996 -32.704 1.00 98.06 128 LEU A O 1
ATOM 1061 N N . LEU A 1 129 ? 13.922 5.269 -30.611 1.00 97.94 129 LEU A N 1
ATOM 1062 C CA . LEU A 1 129 ? 13.887 6.600 -30.011 1.00 97.94 129 LEU A CA 1
ATOM 1063 C C . LEU A 1 129 ? 15.278 7.165 -29.692 1.00 97.94 129 LEU A C 1
ATOM 1065 O O . LEU A 1 129 ? 15.375 8.373 -29.474 1.00 97.94 129 LEU A O 1
ATOM 1069 N N . LYS A 1 130 ? 16.345 6.352 -29.686 1.00 96.75 130 LYS A N 1
ATOM 1070 C CA . LYS A 1 130 ? 17.701 6.797 -29.308 1.00 96.75 130 LYS A CA 1
ATOM 1071 C C . LYS A 1 130 ? 18.215 7.933 -30.180 1.00 96.75 130 LYS A C 1
ATOM 1073 O O . LYS A 1 130 ? 18.516 8.998 -29.648 1.00 96.75 130 LYS A O 1
ATOM 1078 N N . GLU A 1 131 ? 18.258 7.731 -31.493 1.00 97.25 131 GLU A N 1
ATOM 1079 C CA . GLU A 1 131 ? 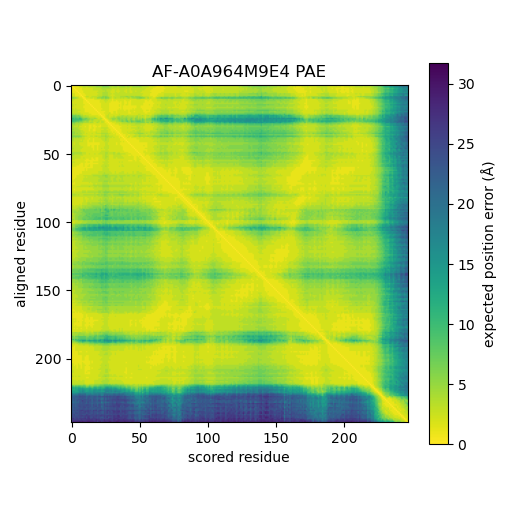18.770 8.727 -32.445 1.00 97.25 131 GLU A CA 1
ATOM 1080 C C . GLU A 1 131 ? 17.970 10.049 -32.387 1.00 97.25 131 GLU A C 1
ATOM 1082 O O . GLU A 1 131 ? 18.556 11.102 -32.115 1.00 97.25 131 GLU A O 1
ATOM 1087 N N . PRO A 1 132 ? 16.620 10.049 -32.488 1.00 97.38 132 PRO A N 1
ATOM 1088 C CA . PRO A 1 132 ? 15.840 11.282 -32.364 1.00 97.38 132 PRO A CA 1
ATOM 1089 C C . PRO A 1 132 ? 15.960 11.992 -31.009 1.00 97.38 132 PRO A C 1
ATOM 1091 O O . PRO A 1 132 ? 15.682 13.192 -30.919 1.00 97.38 132 PRO A O 1
ATOM 1094 N N . ILE A 1 133 ? 16.269 11.268 -29.932 1.00 97.31 133 ILE A N 1
ATOM 1095 C CA . ILE A 1 133 ? 16.481 11.851 -28.604 1.00 97.31 133 ILE A CA 1
ATOM 1096 C C . ILE A 1 133 ? 17.885 12.435 -28.498 1.00 97.31 133 ILE A C 1
ATOM 1098 O O . ILE A 1 133 ? 18.016 13.556 -28.009 1.00 97.31 133 ILE A O 1
ATOM 1102 N N . TRP A 1 134 ? 18.908 11.720 -28.970 1.00 97.75 134 TRP A N 1
ATOM 1103 C CA . TRP A 1 134 ? 20.298 12.173 -28.984 1.00 97.75 134 TRP A CA 1
ATOM 1104 C C . TRP A 1 134 ? 20.424 13.554 -29.631 1.00 97.75 134 TRP A C 1
ATOM 1106 O O . TRP A 1 134 ? 20.991 14.475 -29.035 1.00 97.75 134 TRP A O 1
ATOM 1116 N N . GLU A 1 135 ? 19.790 13.734 -30.791 1.00 97.12 135 GLU A N 1
ATOM 1117 C CA . GLU A 1 135 ? 19.802 15.005 -31.514 1.00 97.12 135 GLU A CA 1
ATOM 1118 C C . GLU A 1 135 ? 19.102 16.143 -30.764 1.00 97.12 135 GLU A C 1
ATOM 1120 O O . GLU A 1 135 ? 19.545 17.292 -30.809 1.00 97.12 135 GLU A O 1
ATOM 1125 N N . ARG A 1 136 ? 18.048 15.831 -30.002 1.00 96.25 136 ARG A N 1
ATOM 1126 C CA . ARG A 1 136 ? 17.294 16.816 -29.209 1.00 96.25 136 ARG A CA 1
ATOM 1127 C C . ARG A 1 136 ? 17.916 17.111 -27.846 1.00 96.25 136 ARG A C 1
ATOM 1129 O O . ARG A 1 136 ? 17.545 18.103 -27.216 1.00 96.25 136 ARG A O 1
ATOM 1136 N N . LEU A 1 137 ? 18.831 16.273 -27.359 1.00 95.75 137 LEU A N 1
ATOM 1137 C CA . LEU A 1 137 ? 19.485 16.502 -26.077 1.00 95.75 137 LEU A CA 1
ATOM 1138 C C . LEU A 1 137 ? 20.468 17.682 -26.168 1.00 95.75 137 LEU A C 1
ATOM 1140 O O . LEU A 1 137 ? 21.272 17.750 -27.110 1.00 95.75 137 LEU A O 1
ATOM 1144 N N . PRO A 1 138 ? 20.476 18.580 -25.161 1.00 95.69 138 PRO A N 1
ATOM 1145 C CA . PRO A 1 138 ? 21.509 19.601 -25.032 1.00 95.69 138 PRO A CA 1
ATOM 1146 C C . PRO A 1 138 ? 22.901 18.966 -24.999 1.00 95.69 138 PRO A C 1
ATOM 1148 O O . PRO A 1 138 ? 23.084 17.940 -24.343 1.00 95.69 138 PRO A O 1
ATOM 1151 N N . LYS A 1 139 ? 23.898 19.597 -25.637 1.00 95.06 139 LYS A N 1
ATOM 1152 C CA . LYS A 1 139 ? 25.265 19.046 -25.766 1.00 95.06 139 LYS A CA 1
ATOM 1153 C C . LYS A 1 139 ? 25.848 18.550 -24.434 1.00 95.06 139 LYS A C 1
ATOM 1155 O O . LYS A 1 139 ? 26.411 17.467 -24.388 1.00 95.06 139 LYS A O 1
ATOM 1160 N N . PHE A 1 140 ? 25.635 19.283 -23.340 1.00 95.19 140 PHE A N 1
ATOM 1161 C CA . PHE A 1 140 ? 26.138 18.925 -22.005 1.00 95.19 140 PHE A CA 1
ATOM 1162 C C . PHE A 1 140 ? 25.439 17.715 -21.346 1.00 95.19 140 PHE A C 1
ATOM 1164 O O . PHE A 1 140 ? 25.934 17.195 -20.352 1.00 95.19 140 PHE A O 1
ATOM 1171 N N . ARG A 1 141 ? 24.289 17.262 -21.867 1.00 93.62 141 ARG A N 1
ATOM 1172 C CA . ARG A 1 141 ? 23.563 16.052 -21.421 1.00 93.62 141 ARG A CA 1
ATOM 1173 C C . ARG A 1 141 ? 23.580 14.923 -22.445 1.00 93.62 141 ARG A C 1
ATOM 1175 O O . ARG A 1 141 ? 23.093 13.834 -22.149 1.00 93.62 141 ARG A O 1
ATOM 1182 N N . ARG A 1 142 ? 24.116 15.174 -23.638 1.00 95.44 142 ARG A N 1
ATOM 1183 C CA . ARG A 1 142 ? 24.132 14.246 -24.766 1.00 95.44 142 ARG A CA 1
ATOM 1184 C C . ARG A 1 142 ? 25.131 13.117 -24.502 1.00 95.44 142 ARG A C 1
ATOM 1186 O O . ARG A 1 142 ? 26.282 13.152 -24.918 1.00 95.44 142 ARG A O 1
ATOM 1193 N N . THR A 1 143 ? 24.675 12.137 -23.732 1.00 96.56 143 THR A N 1
ATOM 1194 C CA . THR A 1 143 ? 25.419 10.936 -23.348 1.00 96.56 143 THR A CA 1
ATOM 1195 C C . THR A 1 143 ? 24.574 9.704 -23.670 1.00 96.56 143 THR A C 1
ATOM 1197 O O . THR A 1 143 ? 23.339 9.799 -23.645 1.00 96.56 143 THR A O 1
ATOM 1200 N N . PRO A 1 144 ? 25.188 8.537 -23.945 1.00 94.94 144 PRO A N 1
ATOM 1201 C CA . PRO A 1 144 ? 24.428 7.318 -24.224 1.00 94.94 144 PRO A CA 1
ATOM 1202 C C . PRO A 1 144 ? 23.462 6.967 -23.086 1.00 94.94 144 PRO A C 1
ATOM 1204 O O . PRO A 1 144 ? 22.312 6.617 -23.327 1.00 94.94 144 PRO A O 1
ATOM 1207 N N . LYS A 1 145 ? 23.894 7.168 -21.834 1.00 93.62 145 LYS A N 1
ATOM 1208 C CA . LYS A 1 145 ? 23.095 6.903 -20.632 1.00 93.62 145 LYS A CA 1
ATOM 1209 C C . LYS A 1 145 ? 21.845 7.782 -20.531 1.00 93.62 145 LYS A C 1
ATOM 1211 O O . LYS A 1 145 ? 20.766 7.266 -20.253 1.00 93.62 145 LYS A O 1
ATOM 1216 N N . GLU A 1 146 ? 21.970 9.095 -20.728 1.00 94.75 146 GLU A N 1
ATOM 1217 C CA . GLU A 1 146 ? 20.811 9.998 -20.638 1.00 94.75 146 GLU A CA 1
ATOM 1218 C C . GLU A 1 146 ? 19.844 9.784 -21.810 1.00 94.75 146 GLU A C 1
ATOM 1220 O O . GLU A 1 146 ? 18.628 9.839 -21.633 1.00 94.75 146 GLU A O 1
ATOM 1225 N N . THR A 1 147 ? 20.385 9.462 -22.986 1.00 95.81 147 THR A N 1
ATOM 1226 C CA . THR A 1 147 ? 19.604 9.110 -24.178 1.00 95.81 147 THR A CA 1
ATOM 1227 C C . THR A 1 147 ? 18.784 7.846 -23.943 1.00 95.81 147 THR A C 1
ATOM 1229 O O . THR A 1 147 ? 17.569 7.876 -24.122 1.00 95.81 147 THR A O 1
ATOM 1232 N N . GLU A 1 148 ? 19.416 6.771 -23.458 1.00 93.88 148 GLU A N 1
ATOM 1233 C CA . GLU A 1 148 ? 18.753 5.512 -23.090 1.00 93.88 148 GLU A CA 1
ATOM 1234 C C . GLU A 1 148 ? 17.647 5.754 -22.058 1.00 93.88 148 GLU A C 1
ATOM 1236 O O . GLU A 1 148 ? 16.507 5.342 -22.250 1.00 93.88 148 GLU A O 1
ATOM 1241 N N . LYS A 1 149 ? 17.952 6.490 -20.985 1.00 94.31 149 LYS A N 1
ATOM 1242 C CA . LYS A 1 149 ? 16.988 6.800 -19.925 1.00 94.31 149 LYS A CA 1
ATOM 1243 C C . LYS A 1 149 ? 15.775 7.567 -20.458 1.00 94.31 149 LYS A C 1
ATOM 1245 O O . LYS A 1 149 ? 14.639 7.283 -20.075 1.00 94.31 149 LYS A O 1
ATOM 1250 N N . ARG A 1 150 ? 15.994 8.548 -21.338 1.00 95.56 150 ARG A N 1
ATOM 1251 C CA . ARG A 1 150 ? 14.907 9.333 -21.936 1.00 95.56 150 ARG A CA 1
ATOM 1252 C C . ARG A 1 150 ? 14.092 8.500 -22.928 1.00 95.56 150 ARG A C 1
ATOM 1254 O O . ARG A 1 150 ? 12.868 8.614 -22.924 1.00 95.56 150 ARG A O 1
ATOM 1261 N N . ALA A 1 151 ? 14.744 7.637 -23.708 1.00 96.31 151 ALA A N 1
ATOM 1262 C CA . ALA A 1 151 ? 14.086 6.687 -24.603 1.00 96.31 151 ALA A CA 1
ATOM 1263 C C . ALA A 1 151 ? 13.210 5.706 -23.816 1.00 96.31 151 ALA A C 1
ATOM 1265 O O . ALA A 1 151 ? 12.035 5.542 -24.131 1.00 96.31 151 ALA A O 1
ATOM 1266 N N . GLN A 1 152 ? 13.730 5.148 -22.723 1.00 95.50 152 GLN A N 1
ATOM 1267 C CA . GLN A 1 152 ? 12.990 4.298 -21.794 1.00 95.50 152 GLN A CA 1
ATOM 1268 C C . GLN A 1 152 ? 11.783 5.020 -21.167 1.00 95.50 152 GLN A C 1
ATOM 1270 O O . GLN A 1 152 ? 10.683 4.465 -21.115 1.00 95.50 152 GLN A O 1
ATOM 1275 N N . GLU A 1 153 ? 11.951 6.269 -20.715 1.00 95.88 153 GLU A N 1
ATOM 1276 C CA . GLU A 1 153 ? 10.855 7.081 -20.168 1.00 95.88 153 GLU A CA 1
ATOM 1277 C C . GLU A 1 153 ? 9.707 7.290 -21.170 1.00 95.88 153 GLU A C 1
ATOM 1279 O O . GLU A 1 153 ? 8.560 7.442 -20.742 1.00 95.88 153 GLU A O 1
ATOM 1284 N N . PHE A 1 154 ? 9.994 7.308 -22.471 1.00 96.44 154 PHE A N 1
ATOM 1285 C CA . PHE A 1 154 ? 8.989 7.427 -23.529 1.00 96.44 154 PHE A CA 1
ATOM 1286 C C . PHE A 1 154 ? 8.428 6.066 -23.947 1.00 96.44 154 PHE A C 1
ATOM 1288 O O . PHE A 1 154 ? 7.217 5.917 -24.081 1.00 96.44 154 PHE A O 1
ATOM 1295 N N . ALA A 1 155 ? 9.270 5.043 -24.075 1.00 96.94 155 ALA A N 1
ATOM 1296 C CA . ALA A 1 155 ? 8.835 3.709 -24.468 1.00 96.94 155 ALA A CA 1
ATOM 1297 C C . ALA A 1 155 ? 7.901 3.061 -23.434 1.00 96.94 155 ALA A C 1
ATOM 1299 O O . ALA A 1 155 ? 7.033 2.269 -23.800 1.00 96.94 155 ALA A O 1
ATOM 1300 N N . ARG A 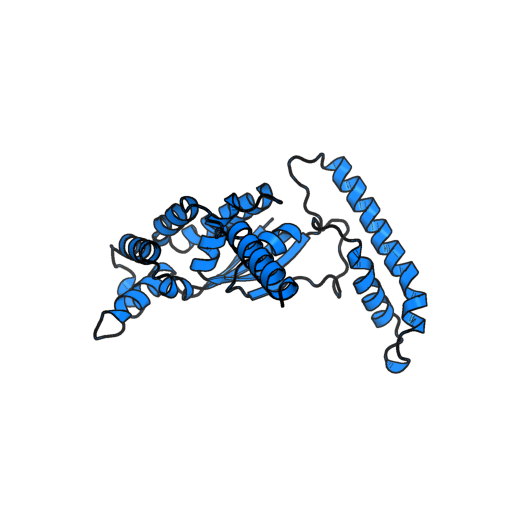1 156 ? 8.007 3.428 -22.147 1.00 95.06 156 ARG A N 1
ATOM 1301 C CA . ARG A 1 156 ? 7.138 2.892 -21.082 1.00 95.06 156 ARG A CA 1
ATOM 1302 C C . ARG A 1 156 ? 5.641 3.152 -21.294 1.00 95.06 156 ARG A C 1
ATOM 1304 O O . ARG A 1 156 ? 4.842 2.485 -20.654 1.00 95.06 156 ARG A O 1
ATOM 1311 N N . TYR A 1 157 ? 5.258 4.087 -22.168 1.00 95.56 157 TYR A N 1
ATOM 1312 C CA . TYR A 1 157 ? 3.854 4.323 -22.533 1.00 95.56 157 TYR A CA 1
ATOM 1313 C C . TYR A 1 157 ? 3.223 3.115 -23.243 1.00 95.56 157 TYR A C 1
ATOM 1315 O O . TYR A 1 157 ? 2.004 2.995 -23.272 1.00 95.56 157 TYR A O 1
ATOM 1323 N N . LEU A 1 158 ? 4.043 2.210 -23.786 1.00 96.06 158 LEU A N 1
ATOM 1324 C CA . LEU A 1 158 ? 3.594 0.947 -24.365 1.00 96.06 158 LEU A CA 1
ATOM 1325 C C . LEU A 1 158 ? 3.312 -0.133 -23.301 1.00 96.06 158 LEU A C 1
ATOM 1327 O O . LEU A 1 158 ? 2.628 -1.114 -23.587 1.00 96.06 158 LEU A O 1
ATOM 1331 N N . LEU A 1 159 ? 3.850 0.010 -22.084 1.00 95.69 159 LEU A N 1
ATOM 1332 C CA . LEU A 1 159 ? 3.725 -1.017 -21.053 1.00 95.69 159 LEU A CA 1
ATOM 1333 C C . LEU A 1 159 ? 2.277 -1.116 -20.542 1.00 95.69 159 LEU A C 1
ATOM 1335 O O . LEU A 1 159 ? 1.663 -0.096 -20.228 1.00 95.69 159 LEU A O 1
ATOM 1339 N N . PRO A 1 160 ? 1.730 -2.336 -20.400 1.00 94.38 160 PRO A N 1
ATOM 1340 C CA . PRO A 1 160 ? 0.351 -2.537 -19.979 1.00 94.38 160 PRO A CA 1
ATOM 1341 C C . PRO A 1 160 ? 0.160 -2.225 -18.488 1.00 94.38 160 PRO A C 1
ATOM 1343 O O . PRO A 1 160 ? 1.085 -2.358 -17.683 1.00 94.38 160 PRO A O 1
ATOM 1346 N N . MET A 1 161 ? -1.080 -1.925 -18.088 1.00 94.19 161 MET A N 1
ATOM 1347 C CA . MET A 1 161 ? -1.473 -1.748 -16.676 1.00 94.19 161 MET A CA 1
ATOM 1348 C C . MET A 1 161 ? -1.238 -2.998 -15.812 1.00 94.19 161 MET A C 1
ATOM 1350 O O . MET A 1 161 ? -1.089 -2.891 -14.597 1.00 94.19 161 MET A O 1
ATOM 1354 N N . GLY A 1 162 ? -1.155 -4.174 -16.439 1.00 94.44 162 GLY A N 1
ATOM 1355 C CA . GLY A 1 162 ? -0.767 -5.418 -15.778 1.00 94.44 162 GLY A CA 1
ATOM 1356 C C . GLY A 1 162 ? 0.723 -5.505 -15.436 1.00 94.44 162 GLY A C 1
ATOM 1357 O O . GLY A 1 162 ? 1.120 -6.460 -14.787 1.00 94.44 162 GLY A O 1
ATOM 1358 N N . THR A 1 163 ? 1.569 -4.547 -15.835 1.00 96.44 163 THR A N 1
ATOM 1359 C CA . THR A 1 163 ? 2.984 -4.543 -15.422 1.00 96.44 163 THR A CA 1
ATOM 1360 C C . THR A 1 163 ? 3.060 -4.509 -13.897 1.00 96.44 163 THR A C 1
ATOM 1362 O O . THR A 1 163 ? 2.446 -3.637 -13.281 1.00 96.44 163 THR A O 1
ATOM 1365 N N . THR A 1 164 ? 3.790 -5.432 -13.275 1.00 97.25 164 THR A N 1
ATOM 1366 C CA . THR A 1 164 ? 3.933 -5.448 -11.820 1.00 97.25 164 THR A CA 1
ATOM 1367 C C . THR A 1 164 ? 4.924 -4.400 -11.337 1.00 97.25 164 THR A C 1
ATOM 1369 O O . THR A 1 164 ? 5.763 -3.870 -12.074 1.00 97.25 164 THR A O 1
ATOM 1372 N N . ALA A 1 165 ? 4.807 -4.063 -10.064 1.00 97.38 165 ALA A N 1
ATOM 1373 C CA . ALA A 1 165 ? 5.714 -3.191 -9.357 1.00 97.38 165 ALA A CA 1
ATOM 1374 C C . ALA A 1 165 ? 6.025 -3.766 -7.976 1.00 97.38 165 ALA A C 1
ATOM 1376 O O . ALA A 1 165 ? 5.343 -4.657 -7.464 1.00 97.38 165 ALA A O 1
ATOM 1377 N N . HIS A 1 166 ? 7.073 -3.215 -7.378 1.00 97.31 166 HIS A N 1
ATOM 1378 C CA . HIS A 1 166 ? 7.275 -3.261 -5.944 1.00 97.31 166 HIS A CA 1
ATOM 1379 C C . HIS A 1 166 ? 7.252 -1.840 -5.392 1.00 97.31 166 HIS A C 1
ATOM 1381 O O . HIS A 1 166 ? 7.639 -0.890 -6.090 1.00 97.31 166 HIS A O 1
ATOM 1387 N N . LEU A 1 167 ? 6.777 -1.704 -4.159 1.00 98.31 167 LEU A N 1
ATOM 1388 C CA . LEU A 1 167 ? 6.711 -0.437 -3.456 1.00 98.31 167 LEU A CA 1
ATOM 1389 C C . LEU A 1 167 ? 6.789 -0.611 -1.945 1.00 98.31 167 LEU A C 1
ATOM 1391 O O . LEU A 1 167 ? 6.225 -1.555 -1.392 1.00 98.31 167 LEU A O 1
ATOM 1395 N N . TYR A 1 168 ? 7.432 0.349 -1.291 1.00 98.69 168 TYR A N 1
ATOM 1396 C CA . TYR A 1 168 ? 7.128 0.638 0.103 1.00 98.69 168 TYR A CA 1
ATOM 1397 C C . TYR A 1 168 ? 5.794 1.374 0.142 1.00 98.69 168 TYR A C 1
ATOM 1399 O O . TYR A 1 168 ? 5.569 2.267 -0.676 1.00 98.69 168 TYR A O 1
ATOM 1407 N N . HIS A 1 169 ? 4.924 1.008 1.075 1.00 98.75 169 HIS A N 1
ATOM 1408 C CA . HIS A 1 169 ? 3.619 1.629 1.244 1.00 98.75 169 HIS A CA 1
ATOM 1409 C C . HIS A 1 169 ? 3.298 1.793 2.727 1.00 98.75 169 HIS A C 1
ATOM 1411 O O . HIS A 1 169 ? 3.230 0.808 3.461 1.00 98.75 169 HIS A O 1
ATOM 1417 N N . THR A 1 170 ? 3.107 3.032 3.165 1.00 98.75 170 THR A N 1
ATOM 1418 C CA . THR A 1 170 ? 2.770 3.373 4.548 1.00 98.75 170 THR A CA 1
ATOM 1419 C C . THR A 1 170 ? 1.359 3.932 4.617 1.00 98.75 170 THR A C 1
ATOM 1421 O O . THR A 1 170 ? 1.045 4.881 3.901 1.00 98.75 170 THR A O 1
ATOM 1424 N N . ILE A 1 171 ? 0.525 3.372 5.491 1.00 98.69 171 ILE A N 1
ATOM 1425 C CA . ILE A 1 171 ? -0.874 3.776 5.703 1.00 98.69 171 ILE A CA 1
ATOM 1426 C C . ILE A 1 171 ? -1.228 3.765 7.186 1.00 98.69 171 ILE A C 1
ATOM 1428 O O . ILE A 1 171 ? -0.580 3.080 7.975 1.00 98.69 171 ILE A O 1
ATOM 1432 N N . ASN A 1 172 ? -2.279 4.492 7.561 1.00 98.38 172 ASN A N 1
ATOM 1433 C CA . ASN A 1 172 ? -2.875 4.376 8.890 1.00 98.38 172 ASN A CA 1
ATOM 1434 C C . ASN A 1 172 ? -4.001 3.325 8.946 1.00 98.38 172 ASN A C 1
ATOM 1436 O O . ASN A 1 172 ? -4.435 2.812 7.909 1.00 98.38 172 ASN A O 1
ATOM 1440 N N . LEU A 1 173 ? -4.486 3.014 10.154 1.00 98.12 173 LEU A N 1
ATOM 1441 C CA . LEU A 1 173 ? -5.549 2.021 10.363 1.00 98.12 173 LEU A CA 1
ATOM 1442 C C . LEU A 1 173 ? -6.843 2.379 9.617 1.00 98.12 173 LEU A C 1
ATOM 1444 O O . LEU A 1 173 ? -7.432 1.501 8.992 1.00 98.12 173 LEU A O 1
ATOM 1448 N N . LEU A 1 174 ? -7.266 3.646 9.606 1.00 97.56 174 LEU A N 1
ATOM 1449 C CA . LEU A 1 174 ? -8.456 4.058 8.852 1.00 97.56 174 LEU A CA 1
ATOM 1450 C C . LEU A 1 174 ? -8.312 3.790 7.346 1.00 97.56 174 LEU A C 1
ATOM 1452 O O . LEU A 1 174 ? -9.238 3.272 6.724 1.00 97.56 174 LEU A O 1
ATOM 1456 N N . THR A 1 175 ? -7.166 4.123 6.749 1.00 97.88 175 THR A N 1
ATOM 1457 C CA . THR A 1 175 ? -6.898 3.846 5.329 1.00 97.88 175 THR A CA 1
ATOM 1458 C C . THR A 1 175 ? -6.865 2.341 5.055 1.00 97.88 175 THR A C 1
ATOM 1460 O O . THR A 1 175 ? -7.424 1.897 4.056 1.00 97.88 175 THR A O 1
ATOM 1463 N N . ALA A 1 176 ? -6.312 1.535 5.964 1.00 98.12 176 ALA A N 1
ATOM 1464 C CA . ALA A 1 176 ? -6.332 0.080 5.835 1.00 98.12 176 ALA A CA 1
ATOM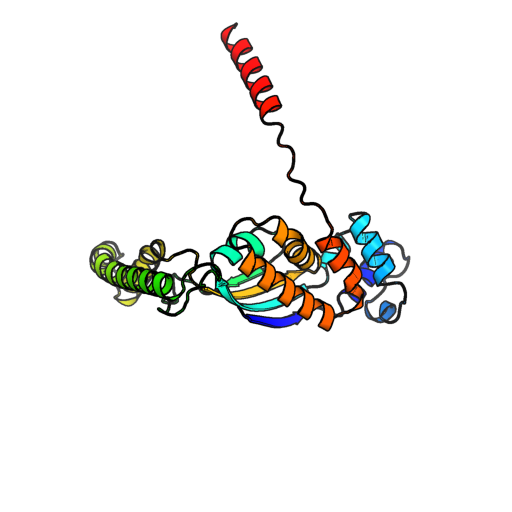 1465 C C . ALA A 1 176 ? -7.762 -0.497 5.866 1.00 98.12 176 ALA A C 1
ATOM 1467 O O . ALA A 1 176 ? -8.110 -1.329 5.029 1.00 98.12 176 ALA A O 1
ATOM 1468 N N . LEU A 1 177 ? -8.622 0.002 6.764 1.00 97.00 177 LEU A N 1
ATOM 1469 C CA . LEU A 1 177 ? -10.046 -0.356 6.801 1.00 97.00 177 LEU A CA 1
ATOM 1470 C C . LEU A 1 177 ? -10.766 0.045 5.508 1.00 97.00 177 LEU A C 1
ATOM 1472 O O . LEU A 1 177 ? -11.590 -0.715 5.003 1.00 97.00 177 LEU A O 1
ATOM 1476 N N . ARG A 1 178 ? -10.430 1.210 4.936 1.00 95.38 178 ARG A N 1
ATOM 1477 C CA . ARG A 1 178 ? -10.964 1.643 3.636 1.00 95.38 178 ARG A CA 1
ATOM 1478 C C . ARG A 1 178 ? -10.522 0.732 2.502 1.00 95.38 178 ARG A C 1
ATOM 1480 O O . ARG A 1 178 ? -11.344 0.433 1.647 1.00 95.38 178 ARG A O 1
ATOM 1487 N N . TYR A 1 179 ? -9.280 0.249 2.506 1.00 96.44 179 TYR A N 1
ATOM 1488 C CA . TYR A 1 179 ? -8.849 -0.724 1.507 1.00 96.44 179 TYR A CA 1
ATOM 1489 C C . TYR A 1 179 ? -9.650 -2.016 1.596 1.00 96.44 179 TYR A C 1
ATOM 1491 O O . TYR A 1 179 ? -10.154 -2.474 0.577 1.00 96.44 179 TYR A O 1
ATOM 1499 N N . ILE A 1 180 ? -9.820 -2.560 2.803 1.00 96.56 180 ILE A N 1
ATOM 1500 C CA . ILE A 1 180 ? -10.563 -3.805 3.026 1.00 96.56 180 ILE A CA 1
ATOM 1501 C C . ILE A 1 180 ? -12.041 -3.641 2.640 1.00 96.56 180 ILE A C 1
ATOM 1503 O O . ILE A 1 180 ? -12.574 -4.433 1.865 1.00 96.56 180 ILE A O 1
ATOM 1507 N N . GLY A 1 181 ? -12.706 -2.594 3.135 1.00 93.19 181 GLY A N 1
ATOM 1508 C CA . GLY A 1 181 ? -14.116 -2.336 2.834 1.00 93.19 181 GLY A CA 1
ATOM 1509 C C . GLY A 1 181 ? -14.364 -1.888 1.390 1.00 93.19 181 GLY A C 1
ATOM 1510 O O . GLY A 1 181 ? -15.428 -2.152 0.833 1.00 93.19 181 GLY A O 1
ATOM 1511 N N . GLY A 1 182 ? -13.383 -1.230 0.771 1.00 89.50 182 GLY A N 1
ATOM 1512 C CA . GLY A 1 182 ? -13.470 -0.638 -0.561 1.00 89.50 182 GLY A CA 1
ATOM 1513 C C . GLY A 1 182 ? -13.329 -1.630 -1.711 1.00 89.50 182 GLY A C 1
ATOM 1514 O O . GLY A 1 182 ? -13.738 -1.299 -2.818 1.00 89.50 182 GLY A O 1
ATOM 1515 N N . VAL A 1 183 ? -12.826 -2.851 -1.482 1.00 90.44 183 VAL A N 1
ATOM 1516 C CA . VAL A 1 183 ? -12.639 -3.854 -2.552 1.00 90.44 183 VAL A CA 1
ATOM 1517 C C . VAL A 1 183 ? -13.919 -4.112 -3.348 1.00 90.44 183 VAL A C 1
ATOM 1519 O O . VAL A 1 183 ? -13.877 -4.182 -4.570 1.00 90.44 183 VAL A O 1
ATOM 1522 N N . LYS A 1 184 ? -15.077 -4.177 -2.683 1.00 86.56 184 LYS A N 1
ATOM 1523 C CA . LYS A 1 184 ? -16.380 -4.387 -3.343 1.00 86.56 184 LYS A CA 1
ATOM 1524 C C . LYS A 1 184 ? -16.830 -3.229 -4.239 1.00 86.56 184 LYS A C 1
ATOM 1526 O O . LYS A 1 184 ? -17.775 -3.383 -5.003 1.00 86.56 184 LYS A O 1
ATOM 1531 N N . ALA A 1 185 ? -16.200 -2.064 -4.103 1.00 85.50 185 ALA A N 1
ATOM 1532 C CA . ALA A 1 185 ? -16.454 -0.886 -4.925 1.00 85.50 185 ALA A CA 1
ATOM 1533 C C . ALA A 1 185 ? -15.572 -0.839 -6.179 1.00 85.50 185 ALA A C 1
ATOM 1535 O O . ALA A 1 185 ? -15.730 0.081 -6.981 1.00 85.50 185 ALA A O 1
ATOM 1536 N N . ILE A 1 186 ? -14.615 -1.763 -6.322 1.00 86.56 186 ILE A N 1
ATOM 1537 C CA . ILE A 1 186 ? -13.638 -1.766 -7.408 1.00 86.56 186 ILE A CA 1
ATOM 1538 C C . ILE A 1 186 ? -14.082 -2.781 -8.468 1.00 86.56 186 ILE A C 1
ATOM 1540 O O . ILE A 1 186 ? -13.853 -3.977 -8.289 1.00 86.56 186 ILE A O 1
ATOM 1544 N N . PRO A 1 187 ? -14.694 -2.334 -9.583 1.00 80.81 187 PRO A N 1
ATOM 1545 C CA . PRO A 1 187 ? -15.083 -3.241 -10.658 1.00 80.81 187 PRO A CA 1
ATOM 1546 C C . PRO A 1 187 ? -13.878 -3.732 -11.475 1.00 80.81 187 PRO A C 1
ATOM 1548 O O . PRO A 1 187 ? -13.959 -4.777 -12.114 1.00 80.81 187 PRO A O 1
ATOM 1551 N N . GLU A 1 188 ? -12.752 -3.005 -11.486 1.00 85.50 188 GLU A N 1
ATOM 1552 C CA . GLU A 1 188 ? -11.563 -3.382 -12.260 1.00 85.50 188 GLU A CA 1
ATOM 1553 C C . GLU A 1 188 ? -10.493 -4.071 -11.401 1.00 85.50 188 GLU A C 1
ATOM 1555 O O . GLU A 1 188 ? -9.980 -3.487 -10.451 1.00 85.50 188 GLU A O 1
ATOM 1560 N N . GLY A 1 189 ? -10.063 -5.281 -11.771 1.00 85.19 189 GLY A N 1
ATOM 1561 C CA . GLY A 1 189 ? -9.010 -5.988 -11.024 1.00 85.19 189 GLY A CA 1
ATOM 1562 C C . GLY A 1 189 ? -9.471 -6.506 -9.657 1.00 85.19 189 GLY A C 1
ATOM 1563 O O . GLY A 1 189 ? -8.653 -6.671 -8.753 1.00 85.19 189 GLY A O 1
ATOM 1564 N N . GLU A 1 190 ? -10.774 -6.773 -9.515 1.00 90.75 190 GLU A N 1
ATOM 1565 C CA . GLU A 1 190 ? -11.420 -7.238 -8.285 1.00 90.75 190 GLU A CA 1
ATOM 1566 C C . GLU A 1 190 ? -10.678 -8.413 -7.630 1.00 90.75 190 GLU A C 1
ATOM 1568 O O . GLU A 1 190 ? -10.461 -8.405 -6.421 1.00 90.75 190 GLU A O 1
ATOM 1573 N N . THR A 1 191 ? -10.237 -9.405 -8.410 1.00 92.69 191 THR A N 1
ATOM 1574 C CA . THR A 1 191 ? -9.549 -10.579 -7.855 1.00 92.69 191 THR A CA 1
ATOM 1575 C C . THR A 1 191 ? -8.233 -10.218 -7.169 1.00 92.69 191 THR A C 1
ATOM 1577 O O . THR A 1 191 ? -7.944 -10.723 -6.087 1.00 92.69 191 THR A O 1
ATOM 1580 N N . GLU A 1 192 ? -7.449 -9.313 -7.760 1.00 95.56 192 GLU A N 1
ATOM 1581 C CA . GLU A 1 192 ? -6.200 -8.832 -7.160 1.00 95.56 192 GLU A CA 1
ATOM 1582 C C . GLU A 1 192 ? -6.477 -7.968 -5.921 1.00 95.56 192 GLU A C 1
ATOM 1584 O O . GLU A 1 192 ? -5.773 -8.068 -4.917 1.00 95.56 192 GLU A O 1
ATOM 1589 N N . ALA A 1 193 ? -7.531 -7.146 -5.967 1.00 95.69 193 ALA A N 1
ATOM 1590 C CA . ALA A 1 193 ? -7.958 -6.326 -4.838 1.00 95.69 193 ALA A CA 1
ATOM 1591 C C . ALA A 1 193 ? -8.422 -7.181 -3.645 1.00 95.69 193 ALA A C 1
ATOM 1593 O O . ALA A 1 193 ? -8.063 -6.883 -2.505 1.00 95.69 193 ALA A O 1
ATOM 1594 N N . ARG A 1 194 ? -9.162 -8.270 -3.897 1.00 95.25 194 ARG A N 1
ATOM 1595 C CA . ARG A 1 194 ? -9.558 -9.257 -2.877 1.00 95.25 194 ARG A CA 1
ATOM 1596 C C . ARG A 1 194 ? -8.338 -9.945 -2.272 1.00 95.25 194 ARG A C 1
ATOM 1598 O O . ARG A 1 194 ? -8.198 -9.934 -1.053 1.00 95.25 194 ARG A O 1
ATOM 1605 N N . GLU A 1 195 ? -7.410 -10.427 -3.106 1.00 96.19 195 GLU A N 1
ATOM 1606 C CA . GLU A 1 195 ? -6.142 -11.011 -2.638 1.00 96.19 195 GLU A CA 1
ATOM 1607 C C . GLU A 1 195 ? -5.373 -10.026 -1.734 1.00 96.19 195 GLU A C 1
ATOM 1609 O O . GLU A 1 195 ? -4.826 -10.417 -0.699 1.00 96.19 195 GLU A O 1
ATOM 1614 N N . PHE A 1 196 ? -5.339 -8.739 -2.102 1.00 97.56 196 PHE A N 1
ATOM 1615 C CA . PHE A 1 196 ? -4.716 -7.689 -1.297 1.00 97.56 196 PHE A CA 1
ATOM 1616 C C . PHE A 1 196 ? -5.395 -7.501 0.057 1.00 97.56 196 PHE A C 1
ATOM 1618 O O . PHE A 1 196 ? -4.713 -7.518 1.083 1.00 97.56 196 PHE A O 1
ATOM 1625 N N . ALA A 1 197 ? -6.717 -7.326 0.072 1.00 97.50 197 ALA A N 1
ATOM 1626 C CA . ALA A 1 197 ? -7.459 -7.076 1.300 1.00 97.50 197 ALA A CA 1
ATOM 1627 C C . ALA A 1 197 ? -7.391 -8.257 2.271 1.00 97.50 197 ALA A C 1
ATOM 1629 O O . ALA A 1 197 ? -7.170 -8.033 3.456 1.00 97.50 197 ALA A O 1
ATOM 1630 N N . GLU A 1 198 ? -7.489 -9.494 1.781 1.00 97.81 198 GLU A N 1
ATOM 1631 C CA . GLU A 1 198 ? -7.370 -10.702 2.608 1.00 97.81 198 GLU A CA 1
ATOM 1632 C C . GLU A 1 198 ? -5.989 -10.804 3.271 1.00 97.81 198 GLU A C 1
ATOM 1634 O O . GLU A 1 198 ? -5.869 -11.101 4.464 1.00 97.81 198 GLU A O 1
ATOM 1639 N N . LYS A 1 199 ? -4.922 -10.512 2.515 1.00 98.62 199 LYS A N 1
ATOM 1640 C CA . LYS A 1 199 ? -3.551 -10.495 3.047 1.00 98.62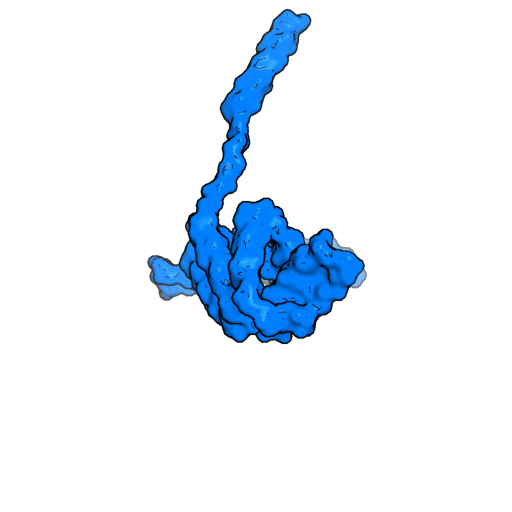 199 LYS A CA 1
ATOM 1641 C C . LYS A 1 199 ? -3.350 -9.370 4.057 1.00 98.62 199 LYS A C 1
ATOM 1643 O O . LYS A 1 199 ? -2.737 -9.602 5.099 1.00 98.62 199 LYS A O 1
ATOM 1648 N N . LEU A 1 200 ? -3.876 -8.179 3.773 1.00 98.62 200 LEU A N 1
ATOM 1649 C CA . LEU A 1 200 ? -3.812 -7.035 4.677 1.00 98.62 200 LEU A CA 1
ATOM 1650 C C . LEU A 1 200 ? -4.566 -7.313 5.986 1.00 98.62 200 LEU A C 1
ATOM 1652 O O . LEU A 1 200 ? -3.992 -7.137 7.057 1.00 98.62 200 LEU A O 1
ATOM 1656 N N . GLU A 1 201 ? -5.804 -7.806 5.909 1.00 98.50 201 GLU A N 1
ATOM 1657 C CA . GLU A 1 201 ? -6.627 -8.211 7.057 1.00 98.50 201 GLU A CA 1
ATOM 1658 C C . GLU A 1 201 ? -5.881 -9.210 7.946 1.00 98.50 201 GLU A C 1
ATOM 1660 O O . GLU A 1 201 ? -5.741 -8.987 9.150 1.00 98.50 201 GLU A O 1
ATOM 1665 N N . LYS A 1 202 ? -5.319 -10.267 7.347 1.00 98.69 202 LYS A N 1
ATOM 1666 C CA . LYS A 1 202 ? -4.551 -11.277 8.080 1.00 98.69 202 LYS A CA 1
ATOM 1667 C C . LYS A 1 202 ? -3.374 -10.669 8.844 1.00 98.69 202 LYS A C 1
ATOM 1669 O O . LYS A 1 202 ? -3.169 -11.013 10.005 1.00 98.69 202 LYS A O 1
ATOM 1674 N N . ILE A 1 203 ? -2.609 -9.777 8.214 1.00 98.69 203 ILE A N 1
ATOM 1675 C CA . ILE A 1 203 ? -1.467 -9.118 8.861 1.00 98.69 203 ILE A CA 1
ATOM 1676 C C . 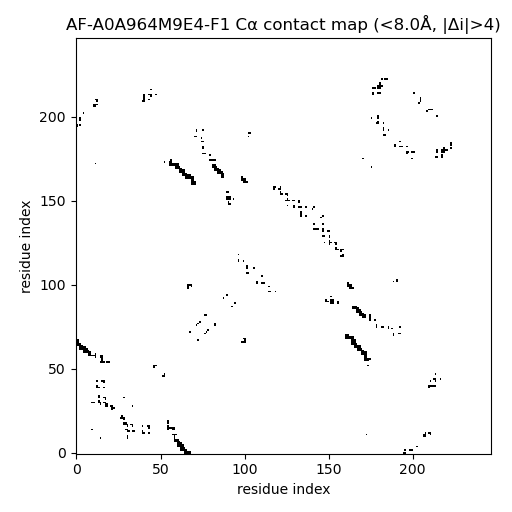ILE A 1 203 ? -1.942 -8.227 10.016 1.00 98.69 203 ILE A C 1
ATOM 1678 O O . ILE A 1 203 ? -1.371 -8.277 11.102 1.00 98.69 203 ILE A O 1
ATOM 1682 N N . LEU A 1 204 ? -2.999 -7.437 9.817 1.00 98.56 204 LEU A N 1
ATOM 1683 C CA . LEU A 1 204 ? -3.530 -6.543 10.850 1.00 98.56 204 LEU A CA 1
ATOM 1684 C C . LEU A 1 204 ? -4.028 -7.308 12.083 1.00 98.56 204 LEU A C 1
ATOM 1686 O O . LEU A 1 204 ? -3.722 -6.919 13.209 1.00 98.56 204 LEU A O 1
ATOM 1690 N N . LEU A 1 205 ? -4.733 -8.423 11.879 1.00 98.44 205 LEU A N 1
ATOM 1691 C CA . LEU A 1 205 ? -5.225 -9.277 12.964 1.00 98.44 205 LEU A CA 1
ATOM 1692 C C . LEU A 1 205 ? -4.103 -10.006 13.712 1.00 98.44 205 LEU A C 1
ATOM 1694 O O . LEU A 1 205 ? -4.250 -10.297 14.896 1.00 98.44 205 LEU A O 1
ATOM 1698 N N . GLN A 1 206 ? -2.979 -10.283 13.045 1.00 98.12 206 GLN A N 1
ATOM 1699 C CA . GLN A 1 206 ? -1.781 -10.807 13.707 1.00 98.12 206 GLN A CA 1
ATOM 1700 C C . GLN A 1 206 ? -1.116 -9.765 14.616 1.00 98.12 206 GLN A C 1
ATOM 1702 O O . GLN A 1 206 ? -0.542 -10.140 15.634 1.00 98.12 206 GLN A O 1
ATOM 1707 N N . ILE A 1 207 ? -1.186 -8.477 14.260 1.00 97.62 207 ILE A N 1
ATOM 1708 C CA . ILE A 1 207 ? -0.648 -7.385 15.085 1.00 97.62 207 ILE A CA 1
ATOM 1709 C C . ILE A 1 207 ? -1.544 -7.148 16.301 1.00 97.62 207 ILE A C 1
ATOM 1711 O O . ILE A 1 207 ? -1.046 -7.006 17.416 1.00 97.62 207 ILE A O 1
ATOM 1715 N N . ASP A 1 208 ? -2.858 -7.066 16.089 1.00 97.62 208 ASP A N 1
ATOM 1716 C CA . ASP A 1 208 ? -3.808 -6.739 17.148 1.00 97.62 208 ASP A CA 1
ATOM 1717 C C . ASP A 1 208 ? -5.191 -7.352 16.888 1.00 97.62 208 ASP A C 1
ATOM 1719 O O . ASP A 1 208 ? -5.981 -6.821 16.108 1.00 97.62 208 ASP A O 1
ATOM 1723 N N . PRO A 1 209 ? -5.548 -8.443 17.578 1.00 96.75 209 PRO A N 1
ATOM 1724 C CA . PRO A 1 209 ? -6.868 -9.054 17.439 1.00 96.75 209 PRO A CA 1
ATOM 1725 C C . PRO A 1 209 ? -8.028 -8.137 17.861 1.00 96.75 209 PRO A C 1
ATOM 1727 O O . PRO A 1 209 ? -9.168 -8.343 17.443 1.00 96.75 209 PRO A O 1
ATOM 1730 N N . SER A 1 210 ? -7.769 -7.103 18.670 1.00 96.38 210 SER A N 1
ATOM 1731 C CA . SER A 1 210 ? -8.813 -6.226 19.221 1.00 96.38 210 SER A CA 1
ATOM 1732 C C . SER A 1 210 ? -9.496 -5.371 18.151 1.00 96.38 210 SER A C 1
ATOM 1734 O O . SER A 1 210 ? -10.614 -4.903 18.368 1.00 96.38 210 SER A O 1
ATOM 1736 N N . ILE A 1 211 ? -8.856 -5.171 16.992 1.00 97.44 211 ILE A N 1
ATOM 1737 C CA . ILE A 1 211 ? -9.433 -4.418 15.868 1.00 97.44 211 ILE A CA 1
ATOM 1738 C C . ILE A 1 211 ? -10.326 -5.273 14.957 1.00 97.44 211 ILE A C 1
ATOM 1740 O O . ILE A 1 211 ? -10.915 -4.727 14.027 1.00 97.44 211 ILE A O 1
ATOM 1744 N N . ALA A 1 212 ? -10.491 -6.577 15.217 1.00 97.75 212 ALA A N 1
ATOM 1745 C CA . ALA A 1 212 ? -11.331 -7.446 14.386 1.00 97.75 212 ALA A CA 1
ATOM 1746 C C . ALA A 1 212 ? -12.761 -6.908 14.170 1.00 97.75 212 ALA A C 1
ATOM 1748 O O . ALA A 1 212 ? -13.206 -6.878 13.023 1.00 97.75 212 ALA A O 1
ATOM 1749 N N . PRO A 1 213 ? -13.467 -6.374 15.191 1.00 96.81 213 PRO A N 1
ATOM 1750 C CA . PRO A 1 213 ? -14.802 -5.818 14.967 1.00 96.81 213 PRO A CA 1
ATOM 1751 C C . PRO A 1 213 ? -14.819 -4.596 14.039 1.00 96.81 213 PRO A C 1
ATOM 1753 O O . PRO A 1 213 ? -15.803 -4.391 13.337 1.00 96.81 213 PRO A O 1
ATOM 1756 N N . LEU A 1 214 ? -13.741 -3.799 13.995 1.00 96.31 214 LEU A N 1
ATOM 1757 C CA . LEU A 1 214 ? -13.623 -2.693 13.036 1.00 96.31 214 LEU A CA 1
ATOM 1758 C C . LEU A 1 214 ? -13.499 -3.202 11.602 1.00 96.31 214 LEU A C 1
ATOM 1760 O O . LEU A 1 214 ? -14.093 -2.626 10.694 1.00 96.31 214 LEU A O 1
ATOM 1764 N N . ILE A 1 215 ? -12.713 -4.262 11.400 1.00 97.31 215 ILE A N 1
ATOM 1765 C CA . ILE A 1 215 ? -12.522 -4.880 10.086 1.00 97.31 215 ILE A CA 1
ATOM 1766 C C . ILE A 1 215 ? -13.852 -5.442 9.577 1.00 97.31 215 ILE A C 1
ATOM 1768 O O . ILE A 1 215 ? -14.235 -5.160 8.442 1.00 97.31 215 ILE A O 1
ATOM 1772 N N . GLU A 1 216 ? -14.592 -6.157 10.425 1.00 96.94 216 GLU A N 1
ATOM 1773 C CA . GLU A 1 216 ? -15.910 -6.692 10.067 1.00 96.94 216 GLU A CA 1
ATOM 1774 C C . GLU A 1 216 ? -16.924 -5.584 9.752 1.00 96.94 216 GLU A C 1
ATOM 1776 O O . GLU A 1 216 ? -17.630 -5.655 8.743 1.00 96.94 216 GLU A O 1
ATOM 1781 N N . GLU A 1 217 ? -16.944 -4.505 10.540 1.00 95.19 217 GLU A N 1
ATOM 1782 C CA . GLU A 1 217 ? -17.788 -3.340 10.255 1.00 95.19 217 GLU A CA 1
ATOM 1783 C C . GLU A 1 217 ? -17.425 -2.694 8.904 1.00 95.19 217 GLU A C 1
ATOM 1785 O O . GLU A 1 217 ? -18.307 -2.390 8.097 1.00 95.19 217 GLU A O 1
ATOM 1790 N N . ALA A 1 218 ? -16.130 -2.533 8.607 1.00 94.06 218 ALA A N 1
ATOM 1791 C CA . ALA A 1 218 ? -15.660 -1.978 7.338 1.00 94.06 218 ALA A CA 1
ATOM 1792 C C . ALA A 1 218 ? -16.041 -2.867 6.139 1.00 94.06 218 ALA A C 1
ATOM 1794 O O . ALA A 1 218 ? -16.478 -2.356 5.104 1.00 94.06 218 ALA A O 1
ATOM 1795 N N . LYS A 1 219 ? -15.950 -4.196 6.282 1.00 94.19 219 LYS A N 1
ATOM 1796 C CA . LYS A 1 219 ? -16.404 -5.169 5.271 1.00 94.19 219 LYS A CA 1
ATOM 1797 C C . LYS A 1 219 ? -17.911 -5.070 5.037 1.00 94.19 219 LYS A C 1
ATOM 1799 O O . LYS A 1 219 ? -18.352 -5.168 3.890 1.00 94.19 219 LYS A O 1
ATOM 1804 N N . GLY A 1 220 ? -18.695 -4.805 6.082 1.00 91.25 220 GLY A N 1
ATOM 1805 C CA . GLY A 1 220 ? -20.147 -4.609 6.008 1.00 91.25 220 GLY A CA 1
ATOM 1806 C C . GLY A 1 220 ? -20.597 -3.257 5.431 1.00 91.25 220 GLY A C 1
ATOM 1807 O O . GLY A 1 220 ? -21.665 -3.180 4.823 1.00 91.25 220 GLY A O 1
ATOM 1808 N N . ALA A 1 221 ? -19.787 -2.201 5.549 1.00 86.06 221 ALA A N 1
ATOM 1809 C CA . ALA A 1 221 ? -20.171 -0.821 5.224 1.00 86.06 221 ALA A CA 1
ATOM 1810 C C . ALA A 1 221 ? -20.613 -0.629 3.762 1.00 86.06 221 ALA A C 1
ATOM 1812 O O . ALA A 1 221 ? -19.879 -0.980 2.845 1.00 86.06 221 ALA A O 1
ATOM 1813 N N . ARG A 1 222 ? -21.79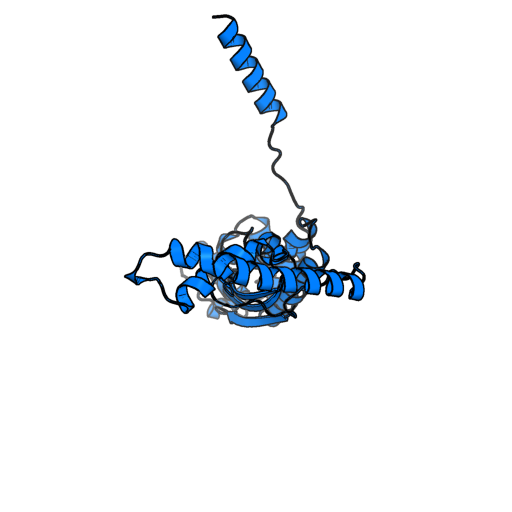3 -0.062 3.494 1.00 81.12 222 ARG A N 1
ATOM 1814 C CA . ARG A 1 222 ? -22.258 0.137 2.108 1.00 81.12 222 ARG A CA 1
ATOM 1815 C C . ARG A 1 222 ? -21.385 1.151 1.367 1.00 81.12 222 ARG A C 1
ATOM 1817 O O . ARG A 1 222 ? -20.944 2.141 1.939 1.00 81.12 222 ARG A O 1
ATOM 1824 N N . VAL A 1 223 ? -21.158 0.893 0.082 1.00 74.38 223 VAL A N 1
ATOM 1825 C CA . VAL A 1 223 ? -20.516 1.862 -0.808 1.00 74.38 223 VAL A CA 1
ATOM 1826 C C . VAL A 1 223 ? -21.588 2.855 -1.225 1.00 74.38 223 VAL A C 1
ATOM 1828 O O . VAL A 1 223 ? -22.490 2.510 -1.985 1.00 74.38 223 VAL A O 1
ATOM 1831 N N . GLU A 1 224 ? -21.502 4.070 -0.705 1.00 72.00 224 GLU A N 1
ATOM 1832 C CA . GLU A 1 224 ? -22.378 5.164 -1.103 1.00 72.00 224 GLU A CA 1
ATOM 1833 C C . GLU A 1 224 ? -21.611 6.081 -2.049 1.00 72.00 224 GLU A C 1
ATOM 1835 O O . GLU A 1 224 ? -20.601 6.685 -1.686 1.00 72.00 224 GLU A O 1
ATOM 1840 N N . PHE A 1 225 ? -22.084 6.168 -3.289 1.00 68.44 225 PHE A N 1
ATOM 1841 C CA . PHE A 1 225 ? -21.623 7.199 -4.203 1.00 68.44 225 PHE A CA 1
ATOM 1842 C C . PHE A 1 225 ? -22.449 8.457 -3.944 1.00 68.44 225 PHE A C 1
ATOM 1844 O O . PHE A 1 225 ? -23.675 8.356 -3.859 1.00 68.44 225 PHE A O 1
ATOM 1851 N N . PRO A 1 226 ? -21.821 9.639 -3.822 1.00 67.75 226 PRO A N 1
ATOM 1852 C CA . PRO A 1 226 ? -22.578 10.869 -3.680 1.00 67.75 226 PRO A CA 1
ATOM 1853 C C . PRO A 1 226 ? -23.511 11.015 -4.882 1.00 67.75 226 PRO A C 1
ATOM 1855 O O . PRO A 1 226 ? -23.068 10.939 -6.032 1.00 67.75 226 PRO A O 1
ATOM 1858 N N . GLU A 1 227 ? -24.797 11.244 -4.624 1.00 72.38 227 GLU A N 1
ATOM 1859 C CA . GLU A 1 227 ? -25.735 11.642 -5.666 1.00 72.38 227 GLU A CA 1
ATOM 1860 C C . GLU A 1 227 ? -25.334 13.032 -6.159 1.00 72.38 227 GLU A C 1
ATOM 1862 O O . GLU A 1 227 ? -25.735 14.071 -5.629 1.00 72.38 227 GLU A O 1
ATOM 1867 N N . ILE A 1 228 ? -24.494 13.071 -7.190 1.00 69.81 228 ILE A N 1
ATOM 1868 C CA . ILE A 1 228 ? -24.241 14.306 -7.911 1.00 69.81 228 ILE A CA 1
ATOM 1869 C C . ILE A 1 228 ? -25.554 14.597 -8.629 1.00 69.81 228 ILE A C 1
ATOM 1871 O O . ILE A 1 228 ? -25.887 13.915 -9.596 1.00 69.81 228 ILE A O 1
ATOM 1875 N N . GLY A 1 229 ? -26.318 15.576 -8.137 1.00 76.94 229 GLY A N 1
ATOM 1876 C CA . GLY A 1 229 ? -27.583 16.040 -8.715 1.00 76.94 229 GLY A CA 1
ATOM 1877 C C . GLY A 1 229 ? -27.404 16.677 -10.099 1.00 76.94 229 GLY A C 1
ATOM 1878 O O . GLY A 1 229 ? -27.806 17.814 -10.322 1.00 76.94 229 GLY A O 1
ATOM 1879 N N . LEU A 1 230 ? -26.782 15.958 -11.033 1.00 73.62 230 LEU A N 1
ATOM 1880 C CA . LEU A 1 230 ? -26.445 16.356 -12.394 1.00 73.62 230 LEU A CA 1
ATOM 1881 C C . LEU A 1 230 ? -27.684 16.827 -13.144 1.00 73.62 230 LEU A C 1
ATOM 1883 O O . LEU A 1 230 ? -27.622 17.829 -13.846 1.00 73.62 230 LEU A O 1
ATOM 1887 N N . GLU A 1 231 ? -28.819 16.159 -12.953 1.00 76.94 231 GLU A N 1
ATOM 1888 C CA . GLU A 1 231 ? -30.084 16.570 -13.563 1.00 76.94 231 GLU A CA 1
ATOM 1889 C C . GLU A 1 231 ? -30.612 17.888 -12.990 1.00 76.94 231 GLU A C 1
ATOM 1891 O O . GLU A 1 231 ? -31.053 18.757 -13.743 1.00 76.94 231 GLU A O 1
ATOM 1896 N N . ARG A 1 232 ? -30.491 18.100 -11.674 1.00 79.81 232 ARG A N 1
ATOM 1897 C CA . ARG A 1 232 ? -30.811 19.393 -11.054 1.00 79.81 232 ARG A CA 1
ATOM 1898 C C . ARG A 1 232 ? -29.896 20.494 -11.596 1.00 79.81 232 ARG A C 1
ATOM 1900 O O . ARG A 1 232 ? -30.386 21.529 -12.039 1.00 79.81 232 ARG A O 1
ATOM 1907 N N . TRP A 1 233 ? -28.591 20.240 -11.647 1.00 79.44 233 TRP A N 1
ATOM 1908 C CA . TRP A 1 233 ? -27.604 21.185 -12.166 1.00 79.44 233 TRP A CA 1
ATOM 1909 C C . TRP A 1 233 ? -27.838 21.534 -13.646 1.00 79.44 233 TRP A C 1
ATOM 1911 O O . TRP A 1 233 ? -27.800 22.707 -14.024 1.00 79.44 233 TRP A O 1
ATOM 1921 N N . LYS A 1 234 ? -28.144 20.539 -14.492 1.00 82.25 234 LYS A N 1
ATOM 1922 C CA . LYS A 1 234 ? -28.496 20.749 -15.907 1.00 82.25 234 LYS A CA 1
ATOM 1923 C C . LYS A 1 234 ? -29.745 21.618 -16.049 1.00 82.25 234 LYS A C 1
ATOM 1925 O O . LYS A 1 234 ? -29.735 22.552 -16.851 1.00 82.25 234 LYS A O 1
ATOM 1930 N N . ARG A 1 235 ? -30.800 21.351 -15.266 1.00 85.25 235 ARG A N 1
ATOM 1931 C CA . ARG A 1 235 ? -32.038 22.153 -15.265 1.00 85.25 235 ARG A CA 1
ATOM 1932 C C . ARG A 1 235 ? -31.768 23.605 -14.870 1.00 85.25 235 ARG A C 1
ATOM 1934 O O . ARG A 1 235 ? -32.207 24.513 -15.572 1.00 85.25 235 ARG A O 1
ATOM 1941 N N . GLU A 1 236 ? -30.992 23.827 -13.811 1.00 87.50 236 GLU A N 1
ATOM 1942 C CA . GLU A 1 236 ? -30.606 25.169 -13.354 1.00 87.50 236 GLU A CA 1
ATOM 1943 C C . GLU A 1 236 ? -29.779 25.921 -14.419 1.00 87.50 236 GLU A C 1
ATOM 1945 O O . GLU A 1 236 ? -30.043 27.092 -14.702 1.00 87.50 236 GLU A O 1
ATOM 1950 N N . LYS A 1 237 ? -28.834 25.248 -15.093 1.00 86.38 237 LYS A N 1
ATOM 1951 C CA . LYS A 1 237 ? -28.049 25.828 -16.202 1.00 86.38 237 LYS A CA 1
ATOM 1952 C C . LYS A 1 237 ? -28.895 26.173 -17.429 1.00 86.38 237 LYS A C 1
ATOM 1954 O O . LYS A 1 237 ? -28.675 27.225 -18.033 1.00 86.38 237 LYS A O 1
ATOM 1959 N N . MET A 1 238 ? -29.837 25.309 -17.804 1.00 82.62 238 MET A N 1
ATOM 1960 C CA . MET A 1 238 ? -30.757 25.546 -18.923 1.00 82.62 238 MET A CA 1
ATOM 1961 C C . MET A 1 238 ? -31.668 26.747 -18.643 1.00 82.62 238 MET A C 1
ATOM 1963 O O . MET A 1 238 ? -31.800 27.623 -19.496 1.00 82.62 238 MET A O 1
ATOM 1967 N N . ALA A 1 239 ? -32.211 26.849 -17.425 1.00 81.75 239 ALA A N 1
ATOM 1968 C CA . ALA A 1 239 ? -33.020 27.991 -17.002 1.00 81.75 239 ALA A CA 1
ATOM 1969 C C . ALA A 1 239 ? -32.230 29.314 -17.049 1.00 81.75 239 ALA A C 1
ATOM 1971 O O . ALA A 1 239 ? -32.718 30.311 -17.580 1.00 81.75 239 ALA A O 1
ATOM 1972 N N . GLN A 1 240 ? -30.977 29.315 -16.578 1.00 83.25 240 GLN A N 1
ATOM 1973 C CA . GLN A 1 240 ? -30.103 30.495 -16.636 1.00 83.25 240 GLN A CA 1
ATOM 1974 C C . GLN A 1 240 ? -29.760 30.929 -18.071 1.00 83.25 240 GLN A C 1
ATOM 1976 O O . GLN A 1 240 ? -29.643 32.127 -18.328 1.00 83.25 240 GLN A O 1
ATOM 1981 N N . ARG A 1 241 ? -29.589 29.986 -19.011 1.00 82.25 241 ARG A N 1
ATOM 1982 C CA . ARG A 1 241 ? -29.364 30.302 -20.435 1.00 82.25 241 ARG A CA 1
ATOM 1983 C C . ARG A 1 241 ? -30.602 30.926 -21.074 1.00 82.25 241 ARG A C 1
ATOM 1985 O O . ARG A 1 241 ? -30.494 32.010 -21.639 1.00 82.25 241 ARG A O 1
ATOM 1992 N N . ALA A 1 242 ? -31.771 30.321 -20.874 1.00 76.56 242 ALA A N 1
ATOM 1993 C CA . ALA A 1 242 ? -33.036 30.842 -21.393 1.00 76.56 242 ALA A CA 1
ATOM 1994 C C . ALA A 1 242 ? -33.356 32.258 -20.874 1.00 76.56 242 ALA A C 1
ATOM 1996 O O . ALA A 1 242 ? -33.991 33.054 -21.560 1.00 76.56 242 ALA A O 1
ATOM 1997 N N . GLN A 1 243 ? -32.906 32.599 -19.663 1.00 75.00 243 GLN A N 1
ATOM 1998 C CA . GLN A 1 243 ? -33.093 33.930 -19.084 1.00 75.00 243 GLN A CA 1
ATOM 1999 C C . GLN A 1 243 ? -32.104 34.979 -19.623 1.00 75.00 243 GLN A C 1
ATOM 2001 O O . GLN A 1 243 ? -32.410 36.169 -19.592 1.00 75.00 243 GLN A O 1
ATOM 2006 N N . ARG A 1 244 ? -30.938 34.554 -20.133 1.00 74.62 244 ARG A N 1
ATOM 2007 C CA . ARG A 1 244 ? -29.972 35.428 -20.822 1.00 74.62 244 ARG A CA 1
ATOM 2008 C C . ARG A 1 244 ? -30.364 35.708 -22.268 1.00 74.62 244 ARG A C 1
ATOM 2010 O O . ARG A 1 244 ? -30.118 36.807 -22.724 1.00 74.62 244 ARG A O 1
ATOM 2017 N N . GLU A 1 245 ? -30.984 34.751 -22.952 1.00 69.56 245 GLU A N 1
ATOM 2018 C CA . GLU A 1 245 ? -31.458 34.914 -24.339 1.00 69.56 245 GLU A CA 1
ATOM 2019 C C . GLU A 1 245 ? -32.726 35.779 -24.449 1.00 69.56 245 GLU A C 1
ATOM 2021 O O . GLU A 1 245 ? -33.067 36.250 -25.527 1.00 69.56 245 GLU A O 1
ATOM 2026 N N . LYS A 1 246 ? -33.430 35.997 -23.330 1.00 66.19 246 LYS A N 1
ATOM 2027 C CA . LYS A 1 246 ? -34.595 36.892 -23.235 1.00 66.19 246 LYS A CA 1
ATOM 2028 C C . LYS A 1 246 ? -34.243 38.349 -22.891 1.00 66.19 246 LYS A C 1
ATOM 2030 O O . LYS A 1 246 ? -35.161 39.156 -22.764 1.00 66.19 246 LYS A O 1
ATOM 2035 N N . ARG A 1 247 ? -32.964 38.667 -22.670 1.00 54.91 247 ARG A N 1
ATOM 2036 C CA . ARG A 1 247 ? -32.452 40.025 -22.426 1.00 54.91 247 ARG A CA 1
ATOM 2037 C C . ARG A 1 247 ? -31.696 40.515 -23.648 1.00 54.91 247 ARG A C 1
ATOM 2039 O O . ARG A 1 247 ? -31.782 41.733 -23.897 1.00 54.91 247 ARG A O 1
#

Mean predicted aligned error: 6.3 Å

Sequence (247 aa):
MEIQLLGYTGTPSDLAVASARSCYSPTPLLPKEVQNWSKKSELLLSLFRAGHHTTLIHPHFTFLITGVSRLLIWRLLHSHPFYNSEQVSQRYAKVSPDSFYYPPEGERSRWESFYQRIYRGYLQLIDLLKEPIWERLPKFRRTPKETEKRAQEFARYLLPMGTTAHLYHTINLLTALRYIGGVKAIPEGETEAREFAEKLEKILLQIDPSIAPLIEEAKGARVEFPEIGLERWKREKMAQRAQREKR

Secondary structure (DSSP, 8-state):
-EEEEEEESS-HHHHHHHHHHHTTSSSPPPHHHHTT-TTHHHHHHHHHHTT-GGGGGS-EEEEEEEEEEHHHIIIIITTSSSEEEEE--TTTSPPPTT-B---TTS-HHHHHHHHHHHHHHHHHHHHHHHHHHHHHS-GGG--HHHHHHHHHHHHGGGS-TTBEEEEEEEEEHHHHHHHHHHGGG--SSHHHHHHHHHHHHHHHHHH-GGGHHHHHHHHH---PPP---HHHHHHHHHHHHHHHHT-